Protein AF-A0A6N2EMV8-F1 (afdb_monomer)

Nearest PDB structures (foldseek):
  1nxi-assembly1_A  TM=7.356E-01  e=2.472E-02  Vibrio cholerae
  3gz7-assembly1_B  TM=5.417E-01  e=3.517E-01  Bordetella bronchiseptica
  4dpo-assembly1_B  TM=4.645E-01  e=8.187E-01  Methanosarcina mazei Go1
  6mrj-assembly1_B  TM=3.372E-01  e=6.055E-01  Helicobacter pylori 26695
  6vh5-assembly1_C  TM=2.919E-01  e=1.689E+00  Brucella abortus 2308

Radius of gyration: 23.99 Å; Cα contacts (8 Å, |Δi|>4): 390; chains: 1; bounding box: 58×43×60 Å

Foldseek 3Di:
DEDALVVLVVQQCCCVVPVVDHLQPAWKKKKWKWDDQPDPPLQVVLLVVVCVVCVPPFRKDKDWDFDADPVRDTDIMMIIIGTGRDDSVRSSVVRVVVCVSCVVSVMHGHYMDMDGPDPPVVLQFADALVVVQVVLVVVVVVPQPFFAKKKKKWKKKDQDVVLVVVLVVVCVVVPQPDKDWDWDPPDPVRIIIMIIRIDTGTSHSPCSVVVNVVSCVSCVVSVMGTRHIDIDDPDDPDPDD

Mean predicted aligned error: 9.55 Å

Solvent-accessible surface area (backbone atoms only — not comparable to full-atom values): 13361 Å² total; per-residue (Å²): 133,49,72,52,53,71,51,51,56,55,52,52,51,44,32,44,77,73,64,78,39,51,50,67,81,38,58,20,35,36,36,40,33,31,40,43,98,88,42,64,68,59,47,51,55,48,41,58,49,50,34,66,74,37,60,89,78,46,79,49,48,67,46,84,41,85,42,68,54,100,81,75,51,73,45,66,30,33,38,40,34,35,76,46,56,40,48,73,67,56,51,31,49,48,48,52,52,51,40,52,53,21,56,78,68,74,34,43,54,46,41,70,52,73,40,77,45,83,55,60,71,64,70,63,44,55,26,49,74,69,56,41,44,50,47,38,53,48,44,35,76,74,66,46,54,76,59,37,78,25,28,39,30,41,36,29,41,22,77,42,72,70,53,46,58,52,45,53,55,52,41,44,75,72,68,38,85,44,70,51,74,52,67,54,84,87,39,90,90,70,43,42,34,41,38,35,38,47,38,89,41,47,34,47,66,78,61,50,71,57,52,50,54,52,46,50,50,52,20,63,76,64,76,33,46,64,56,28,35,40,76,46,80,62,61,98,83,60,74,92,125

pLDDT: mean 89.0, std 10.43, range [38.62, 97.31]

Sequence (241 aa):
MGKTPEDIDKSFDHMIDNLDCDPEQTDMLWMFSFRHDEDPEKLEKFGESLVKRFAGEADFQHEMVLAQDDSDAQWTALAITVQTKMSRDQAKRWVRTFSALAEENGVEYEDHSCFEAFDWDEFEKPMNAQDAAWRLRHLTDCGLPAGAPLLWILAFTATDPAVAESFEGVLREAGFDEIERSENEEDAEDREYYIDAVLLRSNTEAGLPEQHAAAEKLASAHGVRFEGFQFADPGPDEPER

Secondary structure (DSSP, 8-state):
-PPPTTHHHHHHHHHHHHH---TTTS-EEEEEEEE-TT-HHHHHHHHHHHHHHHTTT---EEEEEEEE-TT--EEEEEEEEEEE---HHHHHHHHHHHHHHHHHTT-EEEEEEEEE---HHHHTS-B-HHHHHHHHHHHHHTTPPTT-EEEEEEEEEESSHHHHHHHHHHHHHTT--EEEEEE--S-SSS-PEEEEEEEEEESSSTTHHHHHHHHHHHHHHHT-EEEEEEEE---TT----

Structure (mmCIF, N/CA/C/O backbone):
data_AF-A0A6N2EMV8-F1
#
_entry.id   AF-A0A6N2EMV8-F1
#
loop_
_atom_site.group_PDB
_atom_site.id
_atom_site.type_symbol
_atom_site.label_atom_id
_atom_site.label_alt_id
_atom_site.label_comp_id
_atom_site.label_asym_id
_atom_site.label_entity_id
_atom_site.label_seq_id
_atom_site.pdbx_PDB_ins_code
_atom_site.Cartn_x
_atom_site.Cartn_y
_atom_site.Cartn_z
_atom_site.occupancy
_atom_site.B_iso_or_equiv
_atom_site.auth_seq_id
_atom_site.auth_comp_id
_atom_site.auth_asym_id
_atom_site.auth_atom_id
_atom_site.pdbx_PDB_model_num
ATOM 1 N N . MET A 1 1 ? -25.858 -2.645 18.389 1.00 50.62 1 MET A N 1
ATOM 2 C CA . MET A 1 1 ? -25.481 -3.773 19.271 1.00 50.62 1 MET A CA 1
ATOM 3 C C . MET A 1 1 ? -24.118 -4.200 18.773 1.00 50.62 1 MET A C 1
ATOM 5 O O . MET A 1 1 ? -24.062 -4.695 17.655 1.00 50.62 1 MET A O 1
ATOM 9 N N . GLY A 1 2 ? -23.053 -3.848 19.498 1.00 66.00 2 GLY A N 1
ATOM 10 C CA . GLY A 1 2 ? -21.682 -4.020 19.010 1.00 66.00 2 GLY A CA 1
ATOM 11 C C . GLY A 1 2 ? -21.282 -5.486 18.851 1.00 66.00 2 GLY A C 1
ATOM 12 O O . GLY A 1 2 ? -21.902 -6.367 19.460 1.00 66.00 2 GLY A O 1
ATOM 13 N N . LYS A 1 3 ? -20.271 -5.751 18.015 1.00 82.12 3 LYS A N 1
ATOM 14 C CA . LYS A 1 3 ? -19.755 -7.113 17.817 1.00 82.12 3 LYS A CA 1
ATOM 15 C C . LYS A 1 3 ? -19.156 -7.672 19.108 1.00 82.12 3 LYS A C 1
ATOM 17 O O . LYS A 1 3 ? -18.547 -6.967 19.911 1.00 82.12 3 LYS A O 1
ATOM 22 N N . THR A 1 4 ? -19.323 -8.972 19.291 1.00 88.19 4 THR A N 1
ATOM 23 C CA . THR A 1 4 ? -18.905 -9.724 20.478 1.00 88.19 4 THR A CA 1
ATOM 24 C C . THR A 1 4 ? -17.606 -10.491 20.225 1.00 88.19 4 THR A C 1
ATOM 26 O O . THR A 1 4 ? -17.241 -10.717 19.070 1.00 88.19 4 THR A O 1
ATOM 29 N N . PRO A 1 5 ? -16.899 -10.961 21.271 1.00 88.25 5 PRO A N 1
ATOM 30 C CA . PRO A 1 5 ? -15.764 -11.867 21.090 1.00 88.25 5 PRO A CA 1
ATOM 31 C C . PRO A 1 5 ? -16.115 -13.123 20.276 1.00 88.25 5 PRO A C 1
ATOM 33 O O . PRO A 1 5 ? -15.264 -13.677 19.593 1.00 88.25 5 PRO A O 1
ATOM 36 N N . GLU A 1 6 ? -17.356 -13.596 20.334 1.00 89.69 6 GLU A N 1
ATOM 37 C CA . GLU A 1 6 ? -17.826 -14.757 19.577 1.00 89.69 6 GLU A CA 1
ATOM 38 C C . GLU A 1 6 ? -17.948 -14.471 18.070 1.00 89.69 6 GLU A C 1
ATOM 40 O O . GLU A 1 6 ? -17.906 -15.399 17.264 1.00 89.69 6 GLU A O 1
ATOM 45 N N . ASP A 1 7 ? -18.038 -13.204 17.657 1.00 90.75 7 ASP A N 1
ATOM 46 C CA . ASP A 1 7 ? -18.029 -12.843 16.236 1.00 90.75 7 ASP A CA 1
ATOM 47 C C . ASP A 1 7 ? -16.638 -12.997 15.604 1.00 90.75 7 ASP A C 1
ATOM 49 O O . ASP A 1 7 ? -16.550 -13.252 14.404 1.00 90.75 7 ASP A O 1
ATOM 53 N N . ILE A 1 8 ? -15.567 -13.000 16.411 1.00 92.69 8 ILE A N 1
ATOM 54 C CA . ILE A 1 8 ? -14.209 -13.342 15.957 1.00 92.69 8 ILE A CA 1
ATOM 55 C C . ILE A 1 8 ? -14.166 -14.752 15.364 1.00 92.69 8 ILE A C 1
ATOM 57 O O . ILE A 1 8 ? -13.500 -14.959 14.356 1.00 92.69 8 ILE A O 1
ATOM 61 N N . ASP A 1 9 ? -14.893 -15.717 15.941 1.00 93.25 9 ASP A N 1
ATOM 62 C CA . ASP A 1 9 ? -14.906 -17.088 15.415 1.00 93.25 9 ASP A CA 1
ATOM 63 C C . ASP A 1 9 ? -15.396 -17.122 13.971 1.00 93.25 9 ASP A C 1
ATOM 65 O O . ASP A 1 9 ? -14.741 -17.701 13.109 1.00 93.25 9 ASP A O 1
ATOM 69 N N . LYS A 1 10 ? -16.515 -16.439 13.713 1.00 91.25 10 LYS A N 1
ATOM 70 C CA . LYS A 1 10 ? -17.124 -16.369 12.384 1.00 91.25 10 LYS A CA 1
ATOM 71 C C . LYS A 1 10 ? -16.225 -15.633 11.398 1.00 91.25 10 LYS A C 1
ATOM 73 O O . LYS A 1 10 ? -16.152 -16.044 10.247 1.00 91.25 10 LYS A O 1
ATOM 78 N N . SER A 1 11 ? -15.560 -14.562 11.833 1.00 89.50 11 SER A N 1
ATOM 79 C CA . SER A 1 11 ? -14.627 -13.813 10.986 1.00 89.50 11 SER A CA 1
ATOM 80 C C . SER A 1 11 ? -13.422 -14.670 10.594 1.00 89.50 11 SER A C 1
ATOM 82 O O . SER A 1 11 ? -13.079 -14.717 9.418 1.00 89.50 11 SER A O 1
ATOM 84 N N . PHE A 1 12 ? -12.825 -15.401 11.543 1.00 93.50 12 PHE A N 1
ATOM 85 C CA . PHE A 1 12 ? -11.733 -16.339 11.252 1.00 93.50 12 PHE A CA 1
ATOM 86 C C . PHE A 1 12 ? -12.181 -17.469 10.324 1.00 93.50 12 PHE A C 1
ATOM 88 O O . PHE A 1 12 ? -11.505 -17.726 9.334 1.00 93.50 12 PHE A O 1
ATOM 95 N N . ASP A 1 13 ? -13.319 -18.112 10.613 1.00 93.44 13 ASP A N 1
ATOM 96 C CA . ASP A 1 13 ? -13.877 -19.157 9.743 1.00 93.44 13 ASP A CA 1
ATOM 97 C C . ASP A 1 13 ? -14.104 -18.606 8.327 1.00 93.44 13 ASP A C 1
ATOM 99 O O . ASP A 1 13 ? -13.749 -19.240 7.339 1.00 93.44 13 ASP A O 1
ATOM 103 N N . HIS A 1 14 ? -14.645 -17.388 8.207 1.00 90.25 14 HIS A N 1
ATOM 104 C CA . HIS A 1 14 ? -14.892 -16.781 6.906 1.00 90.25 14 HIS A CA 1
ATOM 105 C C . HIS A 1 14 ? -13.601 -16.536 6.117 1.00 90.25 14 HIS A C 1
ATOM 107 O O . HIS A 1 14 ? -13.548 -16.910 4.945 1.00 90.25 14 HIS A O 1
ATOM 113 N N . MET A 1 15 ? -12.585 -15.944 6.752 1.00 90.31 15 MET A N 1
ATOM 114 C CA . MET A 1 15 ? -11.296 -15.652 6.116 1.00 90.31 15 MET A CA 1
ATOM 115 C C . MET A 1 15 ? -10.593 -16.929 5.647 1.00 90.31 15 MET A C 1
ATOM 117 O O . MET A 1 15 ? -10.196 -17.008 4.486 1.00 90.31 15 MET A O 1
ATOM 121 N N . ILE A 1 16 ? -10.540 -17.954 6.499 1.00 91.94 16 ILE A N 1
ATOM 122 C CA . ILE A 1 16 ? -9.874 -19.223 6.182 1.00 91.94 16 ILE A CA 1
ATOM 123 C C . ILE A 1 16 ? -10.642 -19.981 5.094 1.00 91.94 16 ILE A C 1
ATOM 125 O O . ILE A 1 16 ? -10.063 -20.385 4.089 1.00 91.94 16 ILE A O 1
ATOM 129 N N . ASP A 1 17 ? -11.956 -20.154 5.259 1.00 93.62 17 ASP A N 1
ATOM 130 C CA . ASP A 1 17 ? -12.726 -21.058 4.400 1.00 93.62 17 ASP A CA 1
ATOM 131 C C . ASP A 1 17 ? -13.147 -20.426 3.064 1.00 93.62 17 ASP A C 1
ATOM 133 O O . ASP A 1 17 ? -13.479 -21.152 2.123 1.00 93.62 17 ASP A O 1
ATOM 137 N N . ASN A 1 18 ? -13.201 -19.090 2.973 1.00 90.94 18 ASN A N 1
ATOM 138 C CA . ASN A 1 18 ? -13.750 -18.397 1.798 1.00 90.94 18 ASN A CA 1
ATOM 139 C C . ASN A 1 18 ? -12.778 -17.427 1.129 1.00 90.94 18 ASN A C 1
ATOM 141 O O . ASN A 1 18 ? -12.973 -17.138 -0.051 1.00 90.94 18 ASN A O 1
ATOM 145 N N . LEU A 1 19 ? -11.788 -16.906 1.858 1.00 87.38 19 LEU A N 1
ATOM 146 C CA . LEU A 1 19 ? -10.851 -15.903 1.343 1.00 87.38 19 LEU A CA 1
ATOM 147 C C . LEU A 1 19 ? -9.415 -16.432 1.216 1.00 87.38 19 LEU A C 1
ATOM 149 O O . LEU A 1 19 ? -8.563 -15.689 0.750 1.00 87.38 19 LEU A O 1
ATOM 153 N N . ASP A 1 20 ? -9.160 -17.691 1.599 1.00 89.50 20 ASP A N 1
ATOM 154 C CA . ASP A 1 20 ? -7.823 -18.314 1.606 1.00 89.50 20 ASP A CA 1
ATOM 155 C C . ASP A 1 20 ? -6.788 -17.495 2.405 1.00 89.50 20 ASP A C 1
ATOM 157 O O . ASP A 1 20 ? -5.609 -17.429 2.069 1.00 89.50 20 ASP A O 1
ATOM 161 N N . CYS A 1 21 ? -7.248 -16.840 3.476 1.00 90.00 21 CYS A N 1
ATOM 162 C CA . CYS A 1 21 ? -6.442 -15.980 4.335 1.00 90.00 21 CYS A CA 1
ATOM 163 C C . CYS A 1 21 ? -6.451 -16.529 5.768 1.00 90.00 21 CYS A C 1
ATOM 165 O O . CYS A 1 21 ? -7.518 -16.698 6.364 1.00 90.00 21 CYS A O 1
ATOM 167 N N . ASP A 1 22 ? -5.268 -16.797 6.331 1.00 92.50 22 ASP A N 1
ATOM 168 C CA . ASP A 1 22 ? -5.099 -17.244 7.718 1.00 92.50 22 ASP A CA 1
ATOM 169 C C . ASP A 1 22 ? -4.547 -16.095 8.589 1.00 92.50 22 ASP A C 1
ATOM 171 O O . ASP A 1 22 ? -3.348 -15.803 8.527 1.00 92.50 22 ASP A O 1
ATOM 175 N N . PRO A 1 23 ? -5.371 -15.463 9.450 1.00 91.12 23 PRO A N 1
ATOM 176 C CA . PRO A 1 23 ? -4.942 -14.358 10.317 1.00 91.12 23 PRO A CA 1
ATOM 177 C C . PRO A 1 23 ? -3.852 -14.728 11.333 1.00 91.12 23 PRO A C 1
ATOM 179 O O . PRO A 1 23 ? -3.259 -13.842 11.956 1.00 91.12 23 PRO A O 1
ATOM 182 N N . GLU A 1 24 ? -3.600 -16.024 11.547 1.00 93.75 24 GLU A N 1
ATOM 183 C CA . GLU A 1 24 ? -2.513 -16.493 12.407 1.00 93.75 24 GLU A CA 1
ATOM 184 C C . GLU A 1 24 ? -1.165 -16.522 11.670 1.00 93.75 24 GLU A C 1
ATOM 186 O O . GLU A 1 24 ? -0.112 -16.545 12.312 1.00 93.75 24 GLU A O 1
ATOM 191 N N . GLN A 1 25 ? -1.183 -16.516 10.333 1.00 91.62 25 GLN A N 1
ATOM 192 C CA . GLN A 1 25 ? 0.004 -16.604 9.477 1.00 91.62 25 GLN A CA 1
ATOM 193 C C . GLN A 1 25 ? 0.248 -15.339 8.645 1.00 91.62 25 GLN A C 1
ATOM 195 O O . GLN A 1 25 ? 1.399 -15.086 8.275 1.00 91.62 25 GLN A O 1
ATOM 200 N N . THR A 1 26 ? -0.782 -14.527 8.415 1.00 89.38 26 THR A N 1
ATOM 201 C CA . THR A 1 26 ? -0.741 -13.295 7.617 1.00 89.38 26 THR A CA 1
ATOM 202 C C . THR A 1 26 ? -0.823 -12.062 8.511 1.00 89.38 26 THR A C 1
ATOM 204 O O . THR A 1 26 ? -1.582 -12.039 9.480 1.00 89.38 26 THR A O 1
ATOM 207 N N . ASP A 1 27 ? -0.023 -11.033 8.222 1.00 90.25 27 ASP A N 1
ATOM 208 C CA . ASP A 1 27 ? -0.131 -9.764 8.940 1.00 90.25 27 ASP A CA 1
ATOM 209 C C . ASP A 1 27 ? -1.420 -9.047 8.538 1.00 90.25 27 ASP A C 1
ATOM 211 O O . ASP A 1 27 ? -1.626 -8.665 7.389 1.00 90.25 27 ASP A O 1
ATOM 215 N N . MET A 1 28 ? -2.303 -8.878 9.518 1.00 92.81 28 MET A N 1
ATOM 216 C CA . MET A 1 28 ? -3.607 -8.258 9.328 1.00 92.81 28 MET A CA 1
ATOM 217 C C . MET A 1 28 ? -3.616 -6.876 9.967 1.00 92.81 28 MET A C 1
ATOM 219 O O . MET A 1 28 ? -3.089 -6.695 11.068 1.00 92.81 28 MET A O 1
ATOM 223 N N . LEU A 1 29 ? -4.283 -5.921 9.326 1.00 93.50 29 LEU A N 1
ATOM 224 C CA . LEU A 1 29 ? -4.687 -4.672 9.952 1.00 93.50 29 LEU A CA 1
ATOM 225 C C . LEU A 1 29 ? -5.960 -4.919 10.766 1.00 93.50 29 LEU A C 1
ATOM 227 O O . LEU A 1 29 ? -7.056 -5.045 10.217 1.00 93.50 29 LEU A O 1
ATOM 231 N N . TRP A 1 30 ? -5.817 -4.984 12.086 1.00 94.31 30 TRP A N 1
ATOM 232 C CA . TRP A 1 30 ? -6.934 -5.045 13.024 1.00 94.31 30 TRP A CA 1
ATOM 233 C C . TRP A 1 30 ? -7.383 -3.638 13.377 1.00 94.31 30 TRP A C 1
ATOM 235 O O . TRP A 1 30 ? -6.557 -2.809 13.748 1.00 94.31 30 TRP A O 1
ATOM 245 N N . MET A 1 31 ? -8.687 -3.392 13.330 1.00 94.94 31 MET A N 1
ATOM 246 C CA . MET A 1 31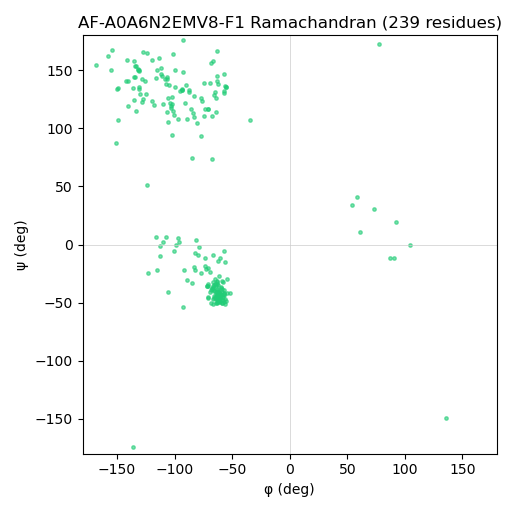 ? -9.301 -2.131 13.724 1.00 94.94 31 MET A CA 1
ATOM 247 C C . MET A 1 31 ? -10.377 -2.380 14.780 1.00 94.94 31 MET A C 1
ATOM 249 O O . MET A 1 31 ? -11.259 -3.219 14.599 1.00 94.94 31 MET A O 1
ATOM 253 N N . PHE A 1 32 ? -10.313 -1.627 15.874 1.00 94.81 32 PHE A N 1
ATOM 254 C CA . PHE A 1 32 ? -11.272 -1.631 16.974 1.00 94.81 32 PHE A CA 1
ATOM 255 C C . PHE A 1 32 ? -11.910 -0.246 17.072 1.00 94.81 32 PHE A C 1
ATOM 257 O O . PHE A 1 32 ? -11.208 0.745 17.268 1.00 94.81 32 PHE A O 1
ATOM 264 N N . SER A 1 33 ? -13.228 -0.175 16.924 1.00 94.25 33 SER A N 1
ATOM 265 C CA . SER A 1 33 ? -13.965 1.080 16.792 1.00 94.25 33 SER A CA 1
ATOM 266 C C . SER A 1 33 ? -14.706 1.427 18.076 1.00 94.25 33 SER A C 1
ATOM 268 O O . SER A 1 33 ? -15.337 0.572 18.704 1.00 94.25 33 SER A O 1
ATOM 270 N N . PHE A 1 34 ? -14.645 2.701 18.450 1.00 94.19 34 PHE A N 1
ATOM 271 C CA . PHE A 1 34 ? -15.256 3.238 19.654 1.00 94.19 34 PHE A CA 1
ATOM 272 C C . PHE A 1 34 ? -16.040 4.506 19.353 1.00 94.19 34 PHE A C 1
ATOM 274 O O . PHE A 1 34 ? -15.677 5.295 18.479 1.00 94.19 34 PHE A O 1
ATOM 281 N N . ARG A 1 35 ? -17.086 4.732 20.140 1.00 91.75 35 ARG A N 1
ATOM 282 C CA . ARG A 1 35 ? -18.034 5.820 19.938 1.00 91.75 35 ARG A CA 1
ATOM 283 C C . ARG A 1 35 ? -18.351 6.534 21.247 1.00 91.75 35 ARG A C 1
ATOM 285 O O . ARG A 1 35 ? -18.431 5.931 22.316 1.00 91.75 35 ARG A O 1
ATOM 292 N N . HIS A 1 36 ? -18.529 7.847 21.154 1.00 90.31 36 HIS A N 1
ATOM 293 C CA . HIS A 1 36 ? -19.051 8.680 22.229 1.00 90.31 36 HIS A CA 1
ATOM 294 C C . HIS A 1 36 ? -19.811 9.854 21.612 1.00 90.31 36 HIS A C 1
ATOM 296 O O . HIS A 1 36 ? -19.206 10.780 21.078 1.00 90.31 36 HIS A O 1
ATOM 302 N N . ASP A 1 37 ? -21.139 9.821 21.704 1.00 82.69 37 ASP A N 1
ATOM 303 C CA . ASP A 1 37 ? -22.023 10.734 20.964 1.00 82.69 37 ASP A CA 1
ATOM 304 C C . ASP A 1 37 ? -21.836 12.217 21.303 1.00 82.69 37 ASP A C 1
ATOM 306 O O . ASP A 1 37 ? -22.116 13.087 20.482 1.00 82.69 37 ASP A O 1
ATOM 310 N N . GLU A 1 38 ? -21.383 12.515 22.520 1.00 84.50 38 GLU A N 1
ATOM 311 C CA . GLU A 1 38 ? -21.423 13.876 23.063 1.00 84.50 38 GLU A CA 1
ATOM 312 C C . GLU A 1 38 ? -20.041 14.516 23.265 1.00 84.50 38 GLU A C 1
ATOM 314 O O . GLU A 1 38 ? -19.969 15.706 23.563 1.00 84.50 38 GLU A O 1
ATOM 319 N N . ASP A 1 39 ? -18.944 13.757 23.145 1.00 88.44 39 ASP A N 1
ATOM 320 C CA . ASP A 1 39 ? -17.616 14.232 23.575 1.00 88.44 39 ASP A CA 1
ATOM 321 C C . ASP A 1 39 ? -16.466 13.600 22.763 1.00 88.44 39 ASP A C 1
ATOM 323 O O . ASP A 1 39 ? -15.894 12.580 23.163 1.00 88.44 39 ASP A O 1
ATOM 327 N N . PRO A 1 40 ? -16.107 14.205 21.616 1.00 87.38 40 PRO A N 1
ATOM 328 C CA . PRO A 1 40 ? -14.968 13.771 20.811 1.00 87.38 40 PRO A CA 1
ATOM 329 C C . PRO A 1 40 ? -13.616 13.901 21.528 1.00 87.38 40 PRO A C 1
ATOM 331 O O . PRO A 1 40 ? -12.741 13.064 21.327 1.00 87.38 40 PRO A O 1
ATOM 334 N N . GLU A 1 41 ? -13.432 14.895 22.407 1.00 90.62 41 GLU A N 1
ATOM 335 C CA . GLU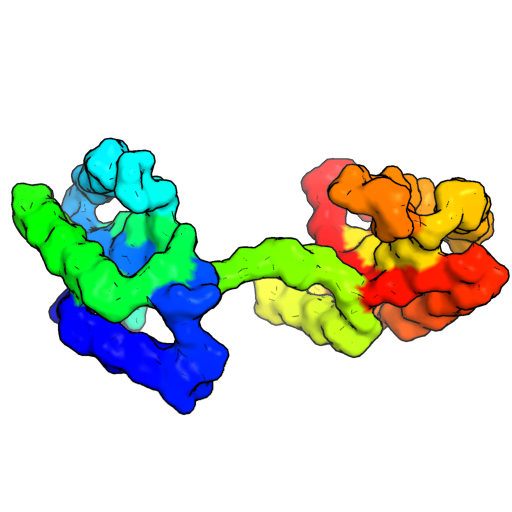 A 1 41 ? -12.168 15.042 23.150 1.00 90.62 41 GLU A CA 1
ATOM 336 C C . GLU A 1 41 ?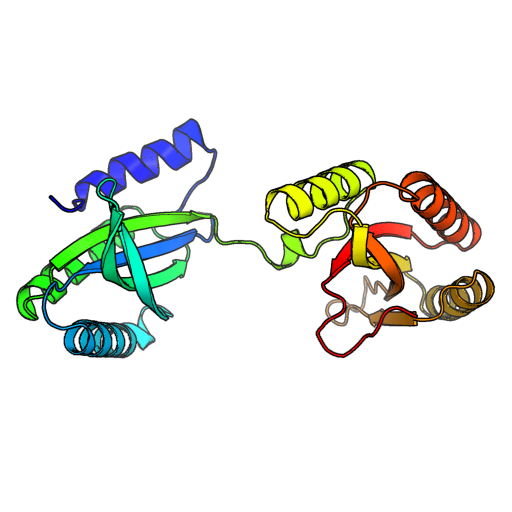 -11.952 13.880 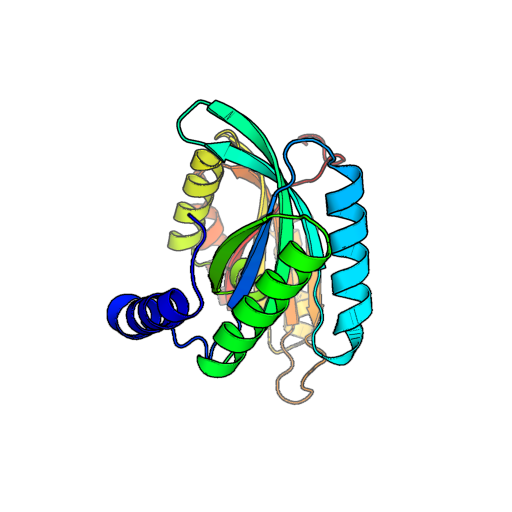24.123 1.00 90.62 41 GLU A C 1
ATOM 338 O O . GLU A 1 41 ? -10.820 13.488 24.419 1.00 90.62 41 GLU A O 1
ATOM 343 N N . LYS A 1 42 ? -13.040 13.337 24.673 1.00 92.25 42 LYS A N 1
ATOM 344 C CA . LYS A 1 42 ? -12.983 12.151 25.523 1.00 92.25 42 LYS A CA 1
ATOM 345 C C . LYS A 1 42 ? -12.581 10.906 24.737 1.00 92.25 42 LYS A C 1
ATOM 347 O O . LYS A 1 42 ? -11.819 10.104 25.274 1.00 92.25 42 LYS A O 1
ATOM 352 N N . LEU A 1 43 ? -13.044 10.757 23.493 1.00 92.62 43 LEU A N 1
ATOM 353 C CA . LEU A 1 43 ? -12.600 9.681 22.600 1.00 92.62 43 LEU A CA 1
ATOM 354 C C . LEU A 1 43 ? -11.105 9.776 22.309 1.00 92.62 43 LEU A C 1
ATOM 356 O O . LEU A 1 43 ? -10.391 8.793 22.478 1.00 92.62 43 LEU A O 1
ATOM 360 N N . GLU A 1 44 ? -10.625 10.963 21.953 1.00 92.81 44 GLU A N 1
ATOM 361 C CA . GLU A 1 44 ? -9.208 11.192 21.664 1.00 92.81 44 GLU A CA 1
ATOM 362 C C . GLU A 1 44 ? -8.328 10.847 22.879 1.00 92.81 44 GLU A C 1
ATOM 364 O O . GLU A 1 44 ? -7.435 10.004 22.791 1.00 92.81 44 GLU A O 1
ATOM 369 N N . LYS A 1 45 ? -8.662 11.373 24.069 1.00 93.75 45 LYS A N 1
ATOM 370 C CA . LYS A 1 45 ? -7.953 11.054 25.327 1.00 93.75 45 LYS A CA 1
ATOM 371 C C . LYS A 1 45 ? -8.009 9.566 25.671 1.00 93.75 45 LYS A C 1
ATOM 373 O O . LYS A 1 45 ? -7.048 9.016 26.215 1.00 93.75 45 LYS A O 1
ATOM 378 N N . PHE A 1 46 ? -9.136 8.909 25.396 1.00 95.12 46 PHE A N 1
ATOM 379 C CA . PHE A 1 46 ? -9.272 7.469 25.583 1.00 95.12 46 PHE A CA 1
ATOM 380 C C . PHE A 1 46 ? -8.314 6.713 24.652 1.00 95.12 46 PHE A C 1
ATOM 382 O O . PHE A 1 46 ? -7.565 5.863 25.139 1.00 95.12 46 PHE A O 1
ATOM 389 N N . GLY A 1 47 ? -8.239 7.082 23.372 1.00 93.06 47 GLY A N 1
ATOM 390 C CA . GLY A 1 47 ? -7.310 6.498 22.401 1.00 93.06 47 GLY A CA 1
ATOM 391 C C . GLY A 1 47 ? -5.841 6.679 22.771 1.00 93.06 47 GLY A C 1
ATOM 392 O O . GLY A 1 47 ? -5.098 5.696 22.835 1.00 93.06 47 GLY A O 1
ATOM 393 N N . GLU A 1 48 ? -5.433 7.898 23.133 1.00 93.56 48 GLU A N 1
ATOM 394 C CA . GLU A 1 48 ? -4.087 8.179 23.653 1.00 93.56 48 GLU A CA 1
ATOM 395 C C . GLU A 1 48 ? -3.752 7.299 24.866 1.00 93.56 48 GLU A C 1
ATOM 397 O O . GLU A 1 48 ? -2.641 6.769 24.990 1.00 93.56 48 GLU A O 1
ATOM 402 N N . SER A 1 49 ? -4.723 7.111 25.768 1.00 93.69 49 SER A N 1
ATOM 403 C CA . SER A 1 49 ? -4.539 6.293 26.965 1.00 93.69 49 SER A CA 1
ATOM 404 C C . SER A 1 49 ? -4.357 4.809 26.643 1.00 93.69 49 SER A C 1
ATOM 406 O O . SER A 1 49 ? -3.526 4.158 27.280 1.00 93.69 49 SER A O 1
ATOM 408 N N . LEU A 1 50 ? -5.083 4.282 25.649 1.00 93.12 50 LEU A N 1
ATOM 409 C CA . LEU A 1 50 ? -4.967 2.895 25.203 1.00 93.12 50 LEU A CA 1
ATOM 410 C C . LEU A 1 50 ? -3.604 2.642 24.560 1.00 93.12 50 LEU A C 1
ATOM 412 O O . LEU A 1 50 ? -2.898 1.734 24.999 1.00 93.12 50 LEU A O 1
ATOM 416 N N . VAL A 1 51 ? -3.197 3.483 23.604 1.00 91.56 51 VAL A N 1
ATOM 417 C CA . VAL A 1 51 ? -1.886 3.377 22.942 1.00 91.56 51 VAL A CA 1
ATOM 418 C C . VAL A 1 51 ? -0.765 3.399 23.981 1.00 91.56 51 VAL A C 1
ATOM 420 O O . VAL A 1 51 ? 0.073 2.502 24.028 1.00 91.56 51 VAL A O 1
ATOM 423 N N . LYS A 1 52 ? -0.798 4.358 24.914 1.00 92.06 52 LYS A N 1
ATOM 424 C CA . LYS A 1 52 ? 0.205 4.443 25.983 1.00 92.06 52 LYS A CA 1
ATOM 425 C C . LYS A 1 52 ? 0.193 3.231 26.917 1.00 92.06 52 LYS A C 1
ATOM 427 O O . LYS A 1 52 ? 1.252 2.811 27.382 1.00 92.06 52 LYS A O 1
ATOM 432 N N . ARG A 1 53 ? -0.988 2.699 27.244 1.00 92.94 53 ARG A N 1
ATOM 433 C CA . ARG A 1 53 ? -1.139 1.5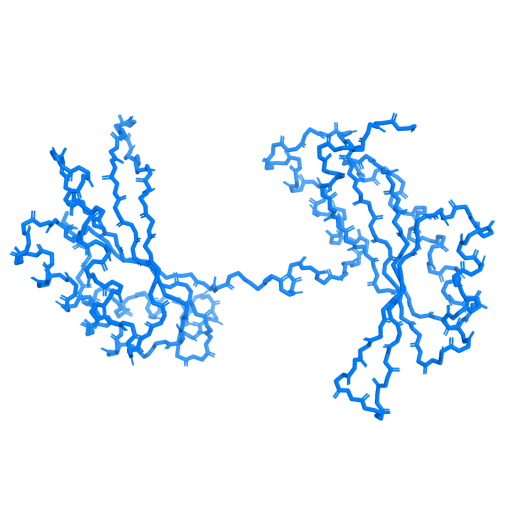39 28.135 1.00 92.94 53 ARG A CA 1
ATOM 434 C C . ARG A 1 53 ? -0.557 0.271 27.517 1.00 92.94 53 ARG A C 1
ATOM 436 O O . ARG A 1 53 ? 0.010 -0.528 28.257 1.00 92.94 53 ARG A O 1
ATOM 443 N N . PHE A 1 54 ? -0.687 0.110 26.202 1.00 91.88 54 PHE A N 1
ATOM 444 C CA . PHE A 1 54 ? -0.317 -1.110 25.483 1.00 91.88 54 PHE A CA 1
ATOM 445 C C . PHE A 1 54 ? 0.953 -0.994 24.628 1.00 91.88 54 PHE A C 1
ATOM 447 O O . PHE A 1 54 ? 1.316 -1.970 23.981 1.00 91.88 54 PHE A O 1
ATOM 454 N N . ALA A 1 55 ? 1.691 0.120 24.703 1.00 87.56 55 ALA A N 1
ATOM 455 C CA . ALA A 1 55 ? 2.931 0.363 23.949 1.00 87.56 55 ALA A CA 1
ATOM 456 C C . ALA A 1 55 ? 4.046 -0.697 24.131 1.00 87.56 55 ALA A C 1
ATOM 458 O O . ALA A 1 55 ? 5.015 -0.708 23.381 1.00 87.56 55 ALA A O 1
ATOM 459 N N . GLY A 1 56 ? 3.956 -1.566 25.147 1.00 85.69 56 GLY A N 1
ATOM 460 C CA . GLY A 1 56 ? 4.877 -2.695 25.350 1.00 85.69 56 GLY A CA 1
ATOM 461 C C . GLY A 1 56 ? 4.342 -4.056 24.887 1.00 85.69 56 GLY A C 1
ATOM 462 O O . GLY A 1 56 ? 5.068 -5.042 24.973 1.00 85.69 56 GLY A O 1
ATOM 463 N N . GLU A 1 57 ? 3.082 -4.126 24.456 1.00 87.56 57 GLU A N 1
ATOM 464 C CA . GLU A 1 57 ? 2.414 -5.355 24.011 1.00 87.56 57 GLU A CA 1
ATOM 465 C C . GLU A 1 57 ? 2.254 -5.399 22.491 1.00 87.56 57 GLU A C 1
ATOM 467 O O . GLU A 1 57 ? 2.460 -6.455 21.896 1.00 87.56 57 GLU A O 1
ATOM 472 N N . ALA A 1 58 ? 1.899 -4.270 21.872 1.00 87.31 58 ALA A N 1
ATOM 473 C CA . ALA A 1 58 ? 1.840 -4.110 20.424 1.00 87.31 58 ALA A CA 1
ATOM 474 C C . ALA A 1 58 ? 1.945 -2.627 20.039 1.00 87.31 58 ALA A C 1
ATOM 476 O O . ALA A 1 58 ? 1.716 -1.744 20.871 1.00 87.31 58 ALA A O 1
ATOM 477 N N . ASP A 1 59 ? 2.261 -2.364 18.773 1.00 90.00 59 ASP A N 1
ATOM 478 C CA . ASP A 1 59 ? 2.339 -1.009 18.227 1.00 90.00 59 ASP A CA 1
ATOM 479 C C . ASP A 1 59 ? 0.952 -0.529 17.781 1.00 90.00 59 ASP A C 1
ATOM 481 O O . ASP A 1 59 ? 0.592 -0.557 16.606 1.00 90.00 59 ASP A O 1
ATOM 485 N N . PHE A 1 60 ? 0.116 -0.192 18.763 1.00 91.62 60 PHE A N 1
ATOM 486 C CA . PHE A 1 60 ? -1.215 0.343 18.499 1.00 91.62 60 PHE A CA 1
ATOM 487 C C . PHE A 1 60 ? -1.141 1.796 18.033 1.00 91.62 60 PHE A C 1
ATOM 489 O O . PHE A 1 60 ? -0.456 2.620 18.638 1.00 91.62 60 PHE A O 1
ATOM 496 N N . GLN A 1 61 ? -1.954 2.131 17.040 1.00 91.56 61 GLN A N 1
ATOM 497 C CA . GLN A 1 61 ? -2.202 3.499 16.601 1.00 91.56 61 GLN A CA 1
ATOM 498 C C . GLN A 1 61 ? -3.653 3.883 16.896 1.00 91.56 61 GLN A C 1
ATOM 500 O O . GLN A 1 61 ? -4.505 3.020 17.124 1.00 91.56 61 GLN A O 1
ATOM 505 N N . HIS A 1 62 ? -3.936 5.184 16.939 1.00 90.06 62 HIS A N 1
ATOM 506 C CA . HIS A 1 62 ? -5.301 5.677 17.052 1.00 90.06 62 HIS A CA 1
ATOM 507 C C . HIS A 1 62 ? -5.563 6.810 16.070 1.00 90.06 62 HIS A C 1
ATOM 509 O O . HIS A 1 62 ? -4.697 7.651 15.843 1.00 90.06 62 HIS A O 1
ATOM 515 N N . GLU A 1 63 ? -6.777 6.850 15.537 1.00 91.69 63 GLU A N 1
ATOM 516 C CA . GLU A 1 63 ? -7.232 7.894 14.630 1.00 91.69 63 GLU A CA 1
ATOM 517 C C . GLU A 1 63 ? -8.694 8.238 14.917 1.00 91.69 63 GLU A C 1
ATOM 519 O O . GLU A 1 63 ? -9.520 7.367 15.205 1.00 91.69 63 GLU A O 1
ATOM 524 N N . MET A 1 64 ? -9.015 9.528 14.836 1.00 89.31 64 MET A N 1
ATOM 525 C CA . MET A 1 64 ? -10.393 10.003 14.863 1.00 89.31 64 MET A CA 1
ATOM 526 C C . MET A 1 64 ? -10.950 9.960 13.443 1.00 89.31 64 MET A C 1
ATOM 528 O O . MET A 1 64 ? -10.476 10.678 12.566 1.00 89.31 64 MET A O 1
ATOM 532 N N . VAL A 1 65 ? -11.975 9.145 13.224 1.00 84.44 65 VAL A N 1
ATOM 533 C CA . VAL A 1 65 ? -12.600 8.944 11.916 1.00 84.44 65 VAL A CA 1
ATOM 534 C C . VAL A 1 65 ? -14.002 9.544 11.893 1.00 84.44 65 VAL A C 1
ATOM 536 O O . VAL A 1 65 ? -14.732 9.531 12.888 1.00 84.44 65 VAL A O 1
ATOM 539 N N . LEU A 1 66 ? -14.396 10.086 10.742 1.00 78.62 66 LEU A N 1
ATOM 540 C CA . LEU A 1 66 ? -15.788 10.443 10.489 1.00 78.62 66 LEU A CA 1
ATOM 541 C C . LEU A 1 66 ? -16.518 9.183 10.029 1.00 78.62 66 LEU A C 1
ATOM 543 O O . LEU A 1 66 ? -16.278 8.685 8.932 1.00 78.62 66 LEU A O 1
ATOM 547 N N . ALA A 1 67 ? -17.388 8.668 10.887 1.00 74.56 67 ALA A N 1
ATOM 548 C CA . ALA A 1 67 ? -18.270 7.562 10.571 1.00 74.56 67 ALA A CA 1
ATOM 549 C C . ALA A 1 67 ? -19.610 8.096 10.054 1.00 74.56 67 ALA A C 1
ATOM 551 O O . ALA A 1 67 ? -20.066 9.171 10.452 1.00 74.56 67 ALA A O 1
ATOM 552 N N . GLN A 1 68 ? -20.233 7.338 9.158 1.00 72.62 68 GLN A N 1
ATOM 553 C CA . GLN A 1 68 ? -21.546 7.629 8.596 1.00 72.62 68 GLN A CA 1
ATOM 554 C C . GLN A 1 68 ? -22.360 6.333 8.582 1.00 72.62 68 GLN A C 1
ATOM 556 O O . GLN A 1 68 ? -21.835 5.285 8.206 1.00 72.62 68 GLN A O 1
ATOM 561 N N . ASP A 1 69 ? -23.623 6.392 9.006 1.00 69.38 69 ASP A N 1
ATOM 562 C CA . ASP A 1 69 ? -24.569 5.281 8.852 1.00 69.38 69 ASP A CA 1
ATOM 563 C C . ASP A 1 69 ? -25.367 5.428 7.555 1.00 69.38 69 ASP A C 1
ATOM 565 O O . ASP A 1 69 ? -25.330 6.445 6.860 1.00 69.38 69 ASP A O 1
ATOM 569 N N . ASP A 1 70 ? -26.188 4.415 7.285 1.00 67.75 70 ASP A N 1
ATOM 570 C CA . ASP A 1 70 ? -27.192 4.404 6.220 1.00 67.75 70 ASP A CA 1
ATOM 571 C C . ASP A 1 70 ? -28.224 5.553 6.316 1.00 67.75 70 ASP A C 1
ATOM 573 O O . ASP A 1 70 ? -29.079 5.677 5.437 1.00 67.75 70 ASP A O 1
ATOM 577 N N . SER A 1 71 ? -28.205 6.373 7.378 1.00 66.62 71 SER A N 1
ATOM 578 C CA . SER A 1 71 ? -29.097 7.526 7.556 1.00 66.62 71 SER A CA 1
ATOM 579 C C . SER A 1 71 ? -28.475 8.866 7.142 1.00 66.62 71 SER A C 1
ATOM 581 O O . SER A 1 71 ? -29.108 9.907 7.328 1.00 66.62 71 SER A O 1
ATOM 583 N N . ASP A 1 72 ? -27.266 8.848 6.567 1.00 63.66 72 ASP A N 1
ATOM 584 C CA . ASP A 1 72 ? -26.441 10.025 6.254 1.00 63.66 72 ASP A CA 1
ATOM 585 C C . ASP A 1 72 ? -26.049 10.866 7.483 1.00 63.66 72 ASP A C 1
ATOM 587 O O . ASP A 1 72 ? -25.510 11.971 7.355 1.00 63.66 72 ASP A O 1
ATOM 591 N N . ALA A 1 73 ? -26.287 10.355 8.693 1.00 71.44 73 ALA A N 1
ATOM 592 C CA . ALA A 1 73 ? -25.830 10.997 9.909 1.00 71.44 73 ALA A CA 1
ATOM 593 C C . ALA A 1 73 ? -24.329 10.749 10.060 1.00 71.44 73 ALA A C 1
ATOM 595 O O . ALA A 1 73 ? -23.880 9.606 10.087 1.00 71.44 73 ALA A O 1
ATOM 596 N N . GLN A 1 74 ? -23.556 11.828 10.168 1.00 76.62 74 GLN A N 1
ATOM 597 C CA . GLN A 1 74 ? -22.127 11.752 10.452 1.00 76.62 74 GLN A CA 1
ATOM 598 C C . GLN A 1 74 ? -21.890 11.874 11.954 1.00 76.62 74 GLN A C 1
ATOM 600 O O . GLN A 1 74 ? -22.430 12.774 12.603 1.00 76.62 74 GLN A O 1
ATOM 605 N N . TRP A 1 75 ? -21.051 11.003 12.500 1.00 77.00 75 TRP A N 1
ATOM 606 C CA . TRP A 1 75 ? -20.537 11.132 13.858 1.00 77.00 75 TRP A CA 1
ATOM 607 C C . TRP A 1 75 ? -19.042 10.857 13.888 1.00 77.00 75 TRP A C 1
ATOM 609 O O . TRP A 1 75 ? -18.468 10.226 13.002 1.00 77.00 75 TRP A O 1
ATOM 619 N N . THR A 1 76 ? -18.391 11.364 14.924 1.00 85.50 76 THR A N 1
ATOM 620 C CA . THR A 1 76 ? -16.983 11.082 15.162 1.00 85.50 76 THR A CA 1
ATOM 621 C C . THR A 1 76 ? -16.855 9.754 15.895 1.00 85.50 76 THR A C 1
ATOM 623 O O . THR A 1 76 ? -17.476 9.552 16.941 1.00 85.50 76 THR A O 1
ATOM 626 N N . ALA A 1 77 ? -16.032 8.864 15.358 1.00 89.69 77 ALA A N 1
ATOM 627 C CA . ALA A 1 77 ? -15.632 7.624 15.998 1.00 89.69 77 ALA A CA 1
ATOM 628 C C . ALA A 1 77 ? -14.112 7.610 16.186 1.00 89.69 77 ALA A C 1
ATOM 630 O O . ALA A 1 77 ? -13.372 8.339 15.529 1.00 89.69 77 ALA A O 1
ATOM 631 N N . LEU A 1 78 ? -13.651 6.780 17.109 1.00 93.19 78 LEU A N 1
ATOM 632 C CA . LEU A 1 78 ? -12.240 6.496 17.323 1.00 93.19 78 LEU A CA 1
ATOM 633 C C . LEU A 1 78 ? -11.946 5.107 16.772 1.00 93.19 78 LEU A C 1
ATOM 635 O O . LEU A 1 78 ? -12.587 4.140 17.183 1.00 93.19 78 LEU A O 1
ATOM 639 N N . ALA A 1 79 ? -10.958 4.999 15.897 1.00 94.62 79 ALA A N 1
ATOM 640 C CA . ALA A 1 79 ? -10.394 3.729 15.475 1.00 94.62 79 ALA A CA 1
ATOM 641 C C . ALA A 1 79 ? -9.063 3.503 16.201 1.00 94.62 79 ALA A C 1
ATOM 643 O O . ALA A 1 79 ? -8.178 4.354 16.162 1.00 94.62 79 ALA A O 1
ATOM 644 N N . ILE A 1 80 ? -8.920 2.355 16.862 1.00 95.56 80 ILE A N 1
ATOM 645 C CA . ILE A 1 80 ? -7.639 1.846 17.356 1.00 95.56 80 ILE A CA 1
ATOM 646 C C . ILE A 1 80 ? -7.184 0.754 16.407 1.00 95.56 80 ILE A C 1
ATOM 648 O O . ILE A 1 80 ? -7.897 -0.237 16.233 1.00 95.56 80 ILE A O 1
ATOM 652 N N . THR A 1 81 ? -6.011 0.919 15.811 1.00 94.81 81 THR A N 1
ATOM 653 C CA . THR A 1 81 ? -5.479 -0.015 14.822 1.00 94.81 81 THR A CA 1
ATOM 654 C C . THR A 1 81 ? -4.208 -0.692 15.311 1.00 94.81 81 THR A C 1
ATOM 656 O O . THR A 1 81 ? -3.457 -0.144 16.115 1.00 94.81 81 THR A O 1
ATOM 659 N N . VAL A 1 82 ? -3.978 -1.919 14.851 1.00 94.56 82 VAL A N 1
ATOM 660 C CA . VAL A 1 82 ? -2.709 -2.634 15.021 1.00 94.56 82 VAL A CA 1
ATOM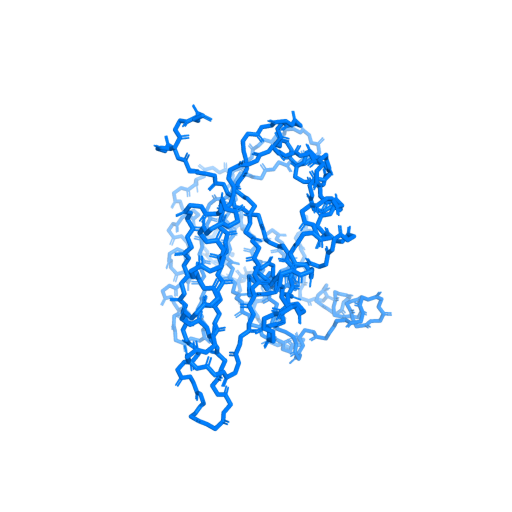 661 C C . VAL A 1 82 ? -2.501 -3.573 13.845 1.00 94.56 82 VAL A C 1
ATOM 663 O O . VAL A 1 82 ? -3.412 -4.310 13.468 1.00 94.56 82 VAL A O 1
ATOM 666 N N . GLN A 1 83 ? -1.300 -3.561 13.277 1.00 93.69 83 GLN A N 1
ATOM 667 C CA . GLN A 1 83 ? -0.911 -4.492 12.226 1.00 93.69 83 GLN A CA 1
ATOM 668 C C . GLN A 1 83 ? -0.136 -5.653 12.839 1.00 93.69 83 GLN A C 1
ATOM 670 O O . GLN A 1 83 ? 0.983 -5.471 13.316 1.00 93.69 83 GLN A O 1
ATOM 675 N N . THR A 1 84 ? -0.750 -6.833 12.897 1.00 93.50 84 THR A N 1
ATOM 676 C CA . THR A 1 84 ? -0.095 -8.029 13.437 1.00 93.50 84 THR A CA 1
ATOM 677 C C . THR A 1 84 ? -0.883 -9.304 13.137 1.00 93.50 84 THR A C 1
ATOM 679 O O . THR A 1 84 ? -2.112 -9.292 13.016 1.00 93.50 84 THR A O 1
ATOM 682 N N . LYS A 1 85 ? -0.176 -10.432 13.100 1.00 94.69 85 LYS A N 1
ATOM 683 C CA . LYS A 1 85 ? -0.760 -11.777 13.193 1.00 94.69 85 LYS A CA 1
ATOM 684 C C . LYS A 1 85 ? -1.398 -11.973 14.561 1.00 94.69 85 LYS A C 1
ATOM 686 O O . LYS A 1 85 ? -0.767 -11.737 15.594 1.00 94.69 85 LYS A O 1
ATOM 691 N N . MET A 1 86 ? -2.635 -12.453 14.591 1.00 94.06 86 MET A N 1
ATOM 692 C CA . MET A 1 86 ? -3.311 -12.776 15.846 1.00 94.06 86 MET A CA 1
ATOM 693 C C . MET A 1 86 ? -3.930 -14.154 15.778 1.00 94.06 86 MET A C 1
ATOM 695 O O . MET A 1 86 ? -4.670 -14.467 14.852 1.00 94.06 86 MET A O 1
ATOM 699 N N . SER A 1 87 ? -3.720 -14.937 16.834 1.00 95.44 87 SER A N 1
ATOM 700 C CA . SER A 1 87 ? -4.560 -16.102 17.053 1.00 95.44 87 SER A CA 1
ATOM 701 C C . SER A 1 87 ? -5.982 -15.693 17.407 1.00 95.44 87 SER A C 1
ATOM 703 O O . SER A 1 87 ? -6.238 -14.621 17.975 1.00 95.44 87 SER A O 1
ATOM 705 N N . ARG A 1 88 ? -6.920 -16.600 17.151 1.00 95.12 88 ARG A N 1
ATOM 706 C CA . ARG A 1 88 ? -8.335 -16.423 17.503 1.00 95.12 88 ARG A CA 1
ATOM 707 C C . ARG A 1 88 ? -8.533 -16.033 18.976 1.00 95.12 88 ARG A C 1
ATOM 709 O O . ARG A 1 88 ? -9.315 -15.137 19.294 1.00 95.12 88 ARG A O 1
ATOM 716 N N . ASP A 1 89 ? -7.784 -16.657 19.883 1.00 96.06 89 ASP A N 1
ATOM 717 C CA . ASP A 1 89 ? -7.846 -16.364 21.321 1.00 96.06 89 ASP A CA 1
ATOM 718 C C . ASP A 1 89 ? -7.244 -14.997 21.676 1.00 96.06 89 ASP A C 1
ATOM 720 O O . ASP A 1 89 ? -7.754 -14.307 22.565 1.00 96.06 89 ASP A O 1
ATOM 724 N N . GLN A 1 90 ? -6.180 -14.579 20.985 1.00 95.06 90 GLN A N 1
ATOM 725 C CA . GLN A 1 90 ? -5.589 -13.253 21.172 1.00 95.06 90 GLN A CA 1
ATOM 726 C C . GLN A 1 90 ? -6.556 -12.153 20.724 1.00 95.06 90 GLN A C 1
ATOM 728 O O . GLN A 1 90 ? -6.787 -11.214 21.487 1.00 95.06 90 GLN A O 1
ATOM 733 N N . ALA A 1 91 ? -7.176 -12.299 19.551 1.00 94.56 91 ALA A N 1
ATOM 734 C CA . ALA A 1 91 ? -8.162 -11.347 19.048 1.00 94.56 91 ALA A CA 1
ATOM 735 C C . ALA A 1 91 ? -9.370 -11.238 19.999 1.00 94.56 91 ALA A C 1
ATOM 737 O O . ALA A 1 91 ? -9.750 -10.143 20.419 1.00 94.56 91 ALA A O 1
ATOM 738 N N . LYS A 1 92 ? -9.905 -12.372 20.474 1.00 96.06 92 LYS A N 1
ATOM 739 C CA . LYS A 1 92 ? -10.968 -12.398 21.497 1.00 96.06 92 LYS A CA 1
ATOM 740 C C . LYS A 1 92 ? -10.571 -11.713 22.798 1.00 96.06 92 LYS A C 1
ATOM 742 O O . LYS A 1 92 ? -11.397 -11.031 23.411 1.00 96.06 92 LYS A O 1
ATOM 747 N N . ARG A 1 93 ? -9.331 -11.912 23.255 1.00 95.75 93 ARG A N 1
ATOM 748 C CA . ARG A 1 93 ? -8.806 -11.244 24.451 1.00 95.75 93 ARG A CA 1
ATOM 749 C C . ARG A 1 93 ? -8.800 -9.731 24.257 1.00 95.75 93 ARG A C 1
ATOM 751 O O . ARG A 1 93 ? -9.237 -9.033 25.166 1.00 95.75 93 ARG A O 1
ATOM 758 N N . TRP A 1 94 ? -8.359 -9.234 23.102 1.00 94.81 94 TRP A N 1
ATOM 759 C CA . TRP A 1 94 ? -8.377 -7.801 22.801 1.00 94.81 94 TRP A CA 1
ATOM 760 C C . TRP A 1 94 ? -9.788 -7.225 22.794 1.00 94.81 94 TRP A C 1
ATOM 762 O O . TRP A 1 94 ? -10.019 -6.242 23.491 1.00 94.81 94 TRP A O 1
ATOM 772 N N . VAL A 1 95 ? -10.750 -7.885 22.138 1.00 95.19 95 VAL A N 1
ATOM 773 C CA . VAL A 1 95 ? -12.163 -7.458 22.162 1.00 95.19 95 VAL A CA 1
ATOM 774 C C . VAL A 1 95 ? -12.686 -7.356 23.599 1.00 95.19 95 VAL A C 1
ATOM 776 O O . VAL A 1 95 ? -13.275 -6.345 23.970 1.00 95.19 95 VAL A O 1
ATOM 779 N N . ARG A 1 96 ? -12.428 -8.363 24.448 1.00 95.56 96 ARG A N 1
ATOM 780 C CA . ARG A 1 96 ? -12.850 -8.338 25.863 1.00 95.56 96 ARG A CA 1
ATOM 781 C C . ARG A 1 96 ? -12.196 -7.200 26.640 1.00 95.56 96 ARG A C 1
ATOM 783 O O . ARG A 1 96 ? -12.879 -6.500 27.380 1.00 95.56 96 ARG A O 1
ATOM 790 N N . THR A 1 97 ? -10.887 -7.027 26.479 1.00 95.06 97 THR A N 1
ATOM 791 C CA . THR A 1 97 ? -10.125 -5.976 27.159 1.00 95.06 97 THR A CA 1
ATOM 792 C C . THR A 1 97 ? -10.617 -4.595 26.744 1.00 95.06 97 THR A C 1
ATOM 794 O O . THR A 1 97 ? -10.916 -3.773 27.603 1.00 95.06 97 THR A O 1
ATOM 797 N N . PHE A 1 98 ? -10.747 -4.337 25.445 1.00 95.50 98 PHE A N 1
ATOM 798 C CA . PHE A 1 98 ? -11.189 -3.045 24.933 1.00 95.50 98 PHE A CA 1
ATOM 799 C C . PHE A 1 98 ? -12.646 -2.745 25.256 1.00 95.50 98 PHE A C 1
ATOM 801 O O . PHE A 1 98 ? -12.940 -1.622 25.653 1.00 95.50 98 PHE A O 1
ATOM 808 N N . SER A 1 99 ? -13.533 -3.737 25.189 1.00 95.06 99 SER A N 1
ATOM 809 C CA . SER A 1 99 ? -14.923 -3.576 25.616 1.00 95.06 99 SER A CA 1
ATOM 810 C C . SER A 1 99 ? -15.026 -3.208 27.102 1.00 95.06 99 SER A C 1
ATOM 812 O O . SER A 1 99 ? -15.730 -2.258 27.438 1.00 95.06 99 SER A O 1
ATOM 814 N N . ALA A 1 100 ? -14.268 -3.876 27.980 1.00 94.88 100 ALA A N 1
ATOM 815 C CA . ALA A 1 100 ? -14.244 -3.545 29.406 1.00 94.88 100 ALA A CA 1
ATOM 816 C C . ALA A 1 100 ? -13.675 -2.140 29.670 1.00 94.88 100 ALA A C 1
ATOM 818 O O . ALA A 1 100 ? -14.229 -1.383 30.463 1.00 94.88 100 ALA A O 1
ATOM 819 N N . LEU A 1 101 ? -12.594 -1.759 28.981 1.00 95.31 101 LEU A N 1
ATOM 820 C CA . LEU A 1 101 ? -12.002 -0.426 29.126 1.00 95.31 101 LEU A CA 1
ATOM 821 C C . LEU A 1 101 ? -12.918 0.679 28.605 1.00 95.31 101 LEU A C 1
ATOM 823 O O . LEU A 1 101 ? -12.972 1.748 29.212 1.00 95.31 101 LEU A O 1
ATOM 827 N N . ALA A 1 102 ? -13.635 0.432 27.511 1.00 94.50 102 ALA A N 1
ATOM 828 C CA . ALA A 1 102 ? -14.630 1.359 26.997 1.00 94.50 102 ALA A CA 1
ATOM 829 C C . ALA A 1 102 ? -15.729 1.586 28.049 1.00 94.50 102 ALA A C 1
ATOM 831 O O . ALA A 1 102 ? -15.975 2.730 28.435 1.00 94.50 102 ALA A O 1
ATOM 832 N N . GLU A 1 103 ? -16.285 0.508 28.617 1.00 94.38 103 GLU A N 1
ATOM 833 C CA . GLU A 1 103 ? -17.299 0.582 29.677 1.00 94.38 103 GLU A CA 1
ATOM 834 C C . GLU A 1 103 ? -16.802 1.361 30.909 1.00 94.38 103 GLU A C 1
ATOM 836 O O . GLU A 1 103 ? -17.477 2.283 31.371 1.00 94.38 103 GLU A O 1
ATOM 841 N N . GLU A 1 104 ? -15.593 1.067 31.402 1.00 94.81 104 GLU A N 1
ATOM 842 C CA . GLU A 1 104 ? -14.976 1.765 32.544 1.00 94.81 104 GLU A CA 1
ATOM 843 C C . GLU A 1 104 ? -14.828 3.278 32.319 1.00 94.81 104 GLU A C 1
ATOM 845 O O . GLU A 1 104 ? -14.920 4.063 33.266 1.00 94.81 104 GLU A O 1
ATOM 850 N N . ASN A 1 105 ? -14.605 3.694 31.071 1.00 93.75 105 ASN A N 1
ATOM 851 C CA . ASN A 1 105 ? -14.424 5.095 30.695 1.00 93.75 105 ASN A CA 1
ATOM 852 C C . ASN A 1 105 ? -15.721 5.741 30.183 1.00 93.75 105 ASN A C 1
ATOM 854 O O . ASN A 1 105 ? -15.724 6.918 29.819 1.00 93.75 105 ASN A O 1
ATOM 858 N N . GLY A 1 106 ? -16.841 5.011 30.181 1.00 93.19 106 GLY A N 1
ATOM 859 C CA . GLY A 1 106 ? -18.113 5.475 29.634 1.00 93.19 106 GLY A CA 1
ATOM 860 C C . GLY A 1 106 ? -18.005 5.843 28.155 1.00 93.19 106 GLY A C 1
ATOM 861 O O . GLY A 1 106 ? -18.506 6.892 27.765 1.00 93.19 106 GLY A O 1
ATOM 862 N N . VAL A 1 107 ? -17.274 5.039 27.389 1.00 93.31 107 VAL A N 1
ATOM 863 C CA . VAL A 1 107 ? -17.168 5.052 25.927 1.00 93.31 107 VAL A CA 1
ATOM 864 C C . VAL A 1 107 ? -17.837 3.773 25.417 1.00 93.31 107 VAL A C 1
ATOM 866 O O . VAL A 1 107 ? -17.797 2.740 26.085 1.00 93.31 107 VAL A O 1
ATOM 869 N N . GLU A 1 108 ? -18.475 3.817 24.252 1.00 93.06 108 GLU A N 1
ATOM 870 C CA . GLU A 1 108 ? -19.050 2.623 23.634 1.00 93.06 108 GLU A CA 1
ATOM 871 C C . GLU A 1 108 ? -17.998 1.913 22.778 1.00 93.06 108 GLU A C 1
ATOM 873 O O . GLU A 1 108 ? -17.330 2.537 21.958 1.00 93.06 108 GLU A O 1
ATOM 878 N N . TYR A 1 109 ? -17.858 0.601 22.961 1.00 93.50 109 TYR A N 1
ATOM 879 C CA . TYR A 1 109 ? -17.171 -0.256 22.001 1.00 93.50 109 TYR A CA 1
ATOM 880 C C . TYR A 1 109 ? -18.169 -0.652 20.909 1.00 93.50 109 TYR A C 1
ATOM 882 O O . TYR A 1 109 ? -19.149 -1.348 21.186 1.00 93.50 109 TYR A O 1
ATOM 890 N N . GLU A 1 110 ? -17.939 -0.177 19.689 1.00 90.62 110 GLU A N 1
ATOM 891 C CA . GLU A 1 110 ? -18.890 -0.290 18.583 1.00 90.62 110 GLU A CA 1
ATOM 892 C C . GLU A 1 110 ? -18.627 -1.548 17.757 1.00 90.62 110 GLU A C 1
ATOM 894 O O . GLU A 1 110 ? -19.525 -2.373 17.565 1.00 90.62 110 GLU A O 1
ATOM 899 N N . ASP A 1 111 ? -17.390 -1.718 17.290 1.00 91.62 111 ASP A N 1
ATOM 900 C CA . ASP A 1 111 ? -17.071 -2.775 16.340 1.00 91.62 111 ASP A CA 1
ATOM 901 C C . ASP A 1 111 ? -15.602 -3.228 16.381 1.00 91.62 111 ASP A C 1
ATOM 903 O O . ASP A 1 111 ? -14.725 -2.581 16.957 1.00 91.62 111 ASP A O 1
ATOM 907 N N . HIS A 1 112 ? -15.332 -4.358 15.735 1.00 92.56 112 HIS A N 1
ATOM 908 C CA . HIS A 1 112 ? -14.018 -4.704 15.216 1.00 92.56 112 HIS A CA 1
ATOM 909 C C . HIS A 1 112 ? -14.107 -5.175 13.769 1.00 92.56 112 HIS A C 1
ATOM 911 O O . HIS A 1 112 ? -15.069 -5.816 13.329 1.00 92.56 112 HIS A O 1
ATOM 917 N N . SER A 1 113 ? -13.031 -4.923 13.046 1.00 91.62 113 SER A N 1
ATOM 918 C CA . SER A 1 113 ? -12.797 -5.462 11.717 1.00 91.62 113 SER A CA 1
ATOM 919 C C . SER A 1 113 ? -11.327 -5.823 11.564 1.00 91.62 113 SER A C 1
ATOM 921 O O . SER A 1 113 ? -10.471 -5.366 12.323 1.00 91.62 113 SER A O 1
ATOM 923 N N . CYS A 1 114 ? -11.049 -6.696 10.611 1.00 90.50 114 CYS A N 1
ATOM 924 C CA . CYS A 1 114 ? -9.699 -7.039 10.220 1.00 90.50 114 CYS A CA 1
ATOM 925 C C . CYS A 1 114 ? -9.652 -7.174 8.709 1.00 90.50 114 CYS A C 1
ATOM 927 O O . CYS A 1 114 ? -10.580 -7.706 8.095 1.00 90.50 114 CYS A O 1
ATOM 929 N N . PHE A 1 115 ? -8.562 -6.695 8.139 1.00 87.94 115 PHE A N 1
ATOM 930 C CA . PHE A 1 115 ? -8.278 -6.769 6.718 1.00 87.94 115 PHE A CA 1
ATOM 931 C C . PHE A 1 115 ? -6.838 -7.230 6.570 1.00 87.94 115 PHE A C 1
ATOM 933 O O . PHE A 1 115 ? -6.030 -7.022 7.476 1.00 87.94 115 PHE A O 1
ATOM 940 N N . GLU A 1 116 ? -6.518 -7.871 5.456 1.00 86.12 116 GLU A N 1
ATOM 941 C CA . GLU A 1 116 ? -5.118 -8.092 5.112 1.00 86.12 116 GLU A CA 1
ATOM 942 C C . GLU A 1 116 ? -4.414 -6.734 5.064 1.00 86.12 116 GLU A C 1
ATOM 944 O O . GLU A 1 116 ? -4.972 -5.759 4.546 1.00 86.12 116 GLU A O 1
ATOM 949 N N . ALA A 1 117 ? -3.255 -6.634 5.715 1.00 82.06 117 ALA A N 1
ATOM 950 C CA . ALA A 1 117 ? -2.526 -5.380 5.717 1.00 82.06 117 ALA A CA 1
ATOM 951 C C . ALA A 1 117 ? -2.131 -5.029 4.282 1.00 82.06 117 ALA A C 1
ATOM 953 O O . ALA A 1 117 ? -1.722 -5.897 3.514 1.00 82.06 117 ALA A O 1
ATOM 954 N N . PHE A 1 118 ? -2.272 -3.756 3.922 1.00 76.44 118 PHE A N 1
ATOM 955 C CA . PHE A 1 118 ? -1.874 -3.303 2.600 1.00 76.44 118 PHE A CA 1
ATOM 956 C C . PHE A 1 118 ? -0.360 -3.467 2.453 1.00 76.44 118 PHE A C 1
ATOM 958 O O . PHE A 1 118 ? 0.407 -2.815 3.164 1.00 76.44 118 PHE A O 1
ATOM 965 N N . ASP A 1 119 ? 0.053 -4.353 1.553 1.00 77.38 119 ASP A N 1
ATOM 966 C CA . ASP A 1 119 ? 1.454 -4.539 1.208 1.00 77.38 119 ASP A CA 1
ATOM 967 C C . ASP A 1 119 ? 1.875 -3.392 0.277 1.00 77.38 119 ASP A C 1
ATOM 969 O O . ASP A 1 119 ? 1.646 -3.425 -0.935 1.00 77.38 119 ASP A O 1
ATOM 973 N N . TRP A 1 120 ? 2.426 -2.330 0.874 1.00 70.25 120 TRP A N 1
ATOM 974 C CA . TRP A 1 120 ? 2.972 -1.193 0.130 1.00 70.25 120 TRP A CA 1
ATOM 975 C C . TRP A 1 120 ? 4.093 -1.633 -0.808 1.00 70.25 120 TRP A C 1
ATOM 977 O O . TRP A 1 120 ? 4.132 -1.162 -1.942 1.00 70.25 120 TRP A O 1
ATOM 987 N N . ASP A 1 121 ? 4.921 -2.594 -0.393 1.00 72.88 121 ASP A N 1
ATOM 988 C CA . ASP A 1 121 ? 6.016 -3.102 -1.214 1.00 72.88 121 ASP A CA 1
ATOM 989 C C . ASP A 1 121 ? 5.464 -3.831 -2.445 1.00 72.88 121 ASP A C 1
ATOM 991 O O . ASP A 1 121 ? 5.989 -3.691 -3.545 1.00 72.88 121 ASP A O 1
ATOM 995 N N . GLU A 1 122 ? 4.380 -4.601 -2.304 1.00 76.25 122 GLU A N 1
ATOM 996 C CA . GLU A 1 122 ? 3.690 -5.205 -3.447 1.00 76.25 122 GLU A CA 1
ATOM 997 C C . GLU A 1 122 ? 2.975 -4.173 -4.317 1.00 76.25 122 GLU A C 1
ATOM 999 O O . GLU A 1 122 ? 3.038 -4.264 -5.544 1.00 76.25 122 GLU A O 1
ATOM 1004 N N . PHE A 1 123 ? 2.322 -3.178 -3.719 1.00 73.88 123 PHE A N 1
ATOM 1005 C CA . PHE A 1 123 ? 1.664 -2.120 -4.478 1.00 73.88 123 PHE A CA 1
ATOM 1006 C C . PHE A 1 123 ? 2.648 -1.308 -5.321 1.00 73.88 123 PHE A C 1
ATOM 1008 O O . PHE A 1 123 ? 2.293 -0.872 -6.423 1.00 73.88 123 PHE A O 1
ATOM 1015 N N . GLU A 1 124 ? 3.856 -1.122 -4.796 1.00 77.25 124 GLU A N 1
ATOM 1016 C CA . GLU A 1 124 ? 4.962 -0.442 -5.449 1.00 77.25 124 GLU A CA 1
ATOM 1017 C C . GLU A 1 124 ? 5.727 -1.355 -6.410 1.00 77.25 124 GLU A C 1
ATOM 1019 O O . GLU A 1 124 ? 6.533 -0.844 -7.172 1.00 77.25 124 GLU A O 1
ATOM 1024 N N . LYS A 1 125 ? 5.479 -2.671 -6.491 1.00 87.31 125 LYS A N 1
ATOM 1025 C CA . LYS A 1 125 ? 6.177 -3.519 -7.477 1.00 87.31 125 LYS A CA 1
ATOM 1026 C C . LYS A 1 125 ? 5.856 -3.106 -8.921 1.00 87.31 125 LYS A C 1
ATOM 1028 O O . LYS A 1 125 ? 4.697 -2.827 -9.248 1.00 87.31 125 LYS A O 1
ATOM 1033 N N . PRO A 1 126 ? 6.854 -3.136 -9.825 1.00 93.00 126 PRO A N 1
ATOM 1034 C CA . PRO A 1 126 ? 6.613 -2.964 -11.248 1.00 93.00 126 PRO A CA 1
ATOM 1035 C C . PRO A 1 126 ? 5.586 -3.963 -11.783 1.00 93.00 126 PRO A C 1
ATOM 1037 O O . PRO A 1 126 ? 5.618 -5.158 -11.490 1.00 93.00 126 PRO A O 1
ATOM 1040 N N . MET A 1 127 ? 4.670 -3.453 -12.598 1.00 95.12 127 MET A N 1
ATOM 1041 C CA . MET A 1 127 ? 3.555 -4.202 -13.162 1.00 95.12 127 MET A CA 1
ATOM 1042 C C . MET A 1 127 ? 3.785 -4.473 -14.646 1.00 95.12 127 MET A C 1
ATOM 1044 O O . MET A 1 127 ? 4.237 -3.599 -15.391 1.00 95.12 127 MET A O 1
ATOM 1048 N N . ASN A 1 128 ? 3.367 -5.638 -15.138 1.00 95.50 128 ASN A N 1
ATOM 1049 C CA . ASN A 1 128 ? 3.329 -5.870 -16.583 1.00 95.50 128 ASN A CA 1
ATOM 1050 C C . ASN A 1 128 ? 2.333 -4.909 -17.280 1.00 95.50 128 ASN A C 1
ATOM 1052 O O . ASN A 1 128 ? 1.484 -4.283 -16.643 1.00 95.50 128 ASN A O 1
ATOM 1056 N N . ALA A 1 129 ? 2.387 -4.813 -18.612 1.00 95.69 129 ALA A N 1
ATOM 1057 C CA . ALA A 1 129 ? 1.523 -3.894 -19.363 1.00 95.69 129 ALA A CA 1
ATOM 1058 C C . ALA A 1 129 ? 0.012 -4.124 -19.165 1.00 95.69 129 ALA A C 1
ATOM 1060 O O . ALA A 1 129 ? -0.766 -3.175 -19.253 1.00 95.69 129 ALA A O 1
ATOM 1061 N N . GLN A 1 130 ? -0.428 -5.362 -18.930 1.00 95.50 130 GLN A N 1
ATOM 1062 C CA . GLN A 1 130 ? -1.846 -5.655 -18.728 1.00 95.50 130 GLN A CA 1
ATOM 1063 C C . GLN A 1 130 ? -2.331 -5.104 -17.381 1.00 95.50 130 GLN A C 1
ATOM 1065 O O . GLN A 1 130 ? -3.379 -4.454 -17.326 1.00 95.50 130 GLN A O 1
ATOM 1070 N N . ASP A 1 131 ? -1.555 -5.324 -16.325 1.00 95.06 131 ASP A N 1
ATOM 1071 C CA . ASP A 1 131 ? -1.871 -4.853 -14.976 1.00 95.06 131 ASP A CA 1
ATOM 1072 C C . ASP A 1 131 ? -1.705 -3.335 -14.872 1.00 95.06 131 ASP A C 1
ATOM 1074 O O . ASP A 1 131 ? -2.550 -2.656 -14.289 1.00 95.06 131 ASP A O 1
ATOM 1078 N N . ALA A 1 132 ? -0.713 -2.771 -15.564 1.00 95.69 132 ALA A N 1
ATOM 1079 C CA . ALA A 1 132 ? -0.553 -1.330 -15.710 1.00 95.69 132 ALA A CA 1
ATOM 1080 C C . ALA A 1 132 ? -1.767 -0.677 -16.395 1.00 95.69 132 ALA A C 1
ATOM 1082 O O . ALA A 1 132 ? -2.288 0.332 -15.915 1.00 95.69 132 ALA A O 1
ATOM 1083 N N . ALA A 1 133 ? -2.293 -1.282 -17.466 1.00 95.81 133 ALA A N 1
ATOM 1084 C CA . ALA A 1 133 ? -3.519 -0.809 -18.108 1.00 95.81 133 ALA A CA 1
ATOM 1085 C C . ALA A 1 133 ? -4.729 -0.877 -17.164 1.00 95.81 133 ALA A C 1
ATOM 1087 O O . ALA A 1 133 ? -5.559 0.034 -17.136 1.00 95.81 133 ALA A O 1
ATOM 1088 N N . TRP A 1 134 ? -4.838 -1.953 -16.378 1.00 94.75 134 TRP A N 1
ATOM 1089 C CA . TRP A 1 134 ? -5.883 -2.075 -15.366 1.00 94.75 134 TRP A CA 1
ATOM 1090 C C . TRP A 1 134 ? -5.754 -1.001 -14.280 1.00 94.75 134 TRP A C 1
ATOM 1092 O O . TRP A 1 134 ? -6.754 -0.361 -13.954 1.00 94.75 134 TRP A O 1
ATOM 1102 N N . ARG A 1 135 ? -4.538 -0.729 -13.795 1.00 93.38 135 ARG A N 1
ATOM 1103 C CA . ARG A 1 135 ? -4.279 0.292 -12.777 1.00 93.38 135 ARG A CA 1
ATOM 1104 C C . ARG A 1 135 ? -4.656 1.696 -13.252 1.00 93.38 135 ARG A C 1
ATOM 1106 O O . ARG A 1 135 ? -5.293 2.416 -12.496 1.00 93.38 135 ARG A O 1
ATOM 1113 N N . LEU A 1 136 ? -4.355 2.069 -14.497 1.00 94.88 136 LEU A N 1
ATOM 1114 C CA . LEU A 1 136 ? -4.747 3.374 -15.063 1.00 94.88 136 LEU A CA 1
ATOM 1115 C C . LEU A 1 136 ? -6.275 3.565 -15.103 1.00 94.88 136 LEU A C 1
ATOM 1117 O O . LEU A 1 136 ? -6.800 4.633 -14.772 1.00 94.88 136 LEU A O 1
ATOM 1121 N N . ARG A 1 137 ? -7.020 2.509 -15.458 1.00 94.19 137 ARG A N 1
ATOM 1122 C CA . ARG A 1 137 ? -8.490 2.530 -15.368 1.00 94.19 137 ARG A CA 1
ATOM 1123 C C . ARG A 1 137 ? -8.947 2.690 -13.926 1.00 94.19 137 ARG A C 1
ATOM 1125 O O . ARG A 1 137 ? -9.776 3.547 -13.648 1.00 94.19 137 ARG A O 1
ATOM 1132 N N . HIS A 1 138 ? -8.353 1.927 -13.015 1.00 92.25 138 HIS A N 1
ATOM 1133 C CA . HIS A 1 138 ? -8.701 1.983 -11.604 1.00 92.25 138 HIS A CA 1
ATOM 1134 C C . HIS A 1 138 ? -8.435 3.363 -10.981 1.00 92.25 138 HIS A C 1
ATOM 1136 O O . HIS A 1 138 ? -9.287 3.873 -10.264 1.00 92.25 138 HIS A O 1
ATOM 1142 N N . LEU A 1 139 ? -7.315 4.020 -11.308 1.00 92.38 139 LEU A N 1
ATOM 1143 C CA . LEU A 1 139 ? -7.049 5.401 -10.882 1.00 92.38 139 LEU A CA 1
ATOM 1144 C C . LEU A 1 139 ? -8.159 6.353 -11.347 1.00 92.38 139 LEU A C 1
ATOM 1146 O O . LEU A 1 139 ? -8.591 7.220 -10.589 1.00 92.38 139 LEU A O 1
ATOM 1150 N N . THR A 1 140 ? -8.658 6.149 -12.570 1.00 92.69 140 THR A N 1
ATOM 1151 C CA . THR A 1 140 ? -9.799 6.906 -13.099 1.00 92.69 140 THR A CA 1
ATOM 1152 C C . THR A 1 140 ? -11.076 6.657 -12.307 1.00 92.69 140 THR A C 1
ATOM 1154 O O . THR A 1 140 ? -11.762 7.609 -11.931 1.00 92.69 140 THR A O 1
ATOM 1157 N N . ASP A 1 141 ? -11.372 5.395 -12.006 1.00 91.25 141 ASP A N 1
ATOM 1158 C CA . ASP A 1 141 ? -12.538 5.005 -11.210 1.00 91.25 141 ASP A CA 1
ATOM 1159 C C . ASP A 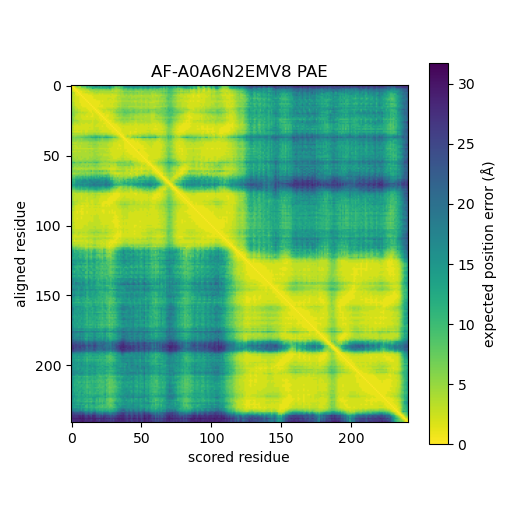1 141 ? -12.466 5.557 -9.773 1.00 91.25 141 ASP A C 1
ATOM 1161 O O . ASP A 1 141 ? -13.491 5.913 -9.192 1.00 91.25 141 ASP A O 1
ATOM 1165 N N . CYS A 1 142 ? -11.255 5.704 -9.229 1.00 87.56 142 CYS A N 1
ATOM 1166 C CA . CYS A 1 142 ? -10.975 6.298 -7.920 1.00 87.56 142 CYS A CA 1
ATOM 1167 C C . CYS A 1 142 ? -10.937 7.838 -7.931 1.00 87.56 142 CYS A C 1
ATOM 1169 O O . CYS A 1 142 ? -10.680 8.454 -6.898 1.00 87.56 142 CYS A O 1
ATOM 1171 N N . GLY A 1 143 ? -11.227 8.473 -9.072 1.00 89.38 143 GLY A N 1
ATOM 1172 C CA . GLY A 1 143 ? -11.436 9.917 -9.174 1.00 89.38 143 GLY A CA 1
ATOM 1173 C C . GLY A 1 143 ? -10.289 10.717 -9.791 1.00 89.38 143 GLY A C 1
ATOM 1174 O O . GLY A 1 143 ? -10.444 11.930 -9.945 1.00 89.38 143 GLY A O 1
ATOM 1175 N N . LEU A 1 144 ? -9.177 10.090 -10.198 1.00 90.12 144 LEU A N 1
ATOM 1176 C CA . LEU A 1 144 ? -8.134 10.776 -10.967 1.00 90.12 144 LEU A CA 1
ATOM 1177 C C . LEU A 1 144 ? -8.632 10.998 -12.405 1.00 90.12 144 LEU A C 1
ATOM 1179 O O . LEU A 1 144 ? -8.853 10.024 -13.119 1.00 90.12 144 LEU A O 1
ATOM 1183 N N . PRO A 1 145 ? -8.806 12.236 -12.899 1.00 92.81 145 PRO A N 1
ATOM 1184 C CA . PRO A 1 145 ? -9.380 12.443 -14.224 1.00 92.81 145 PRO A CA 1
ATOM 1185 C C . PRO A 1 145 ? -8.597 11.711 -15.321 1.00 92.81 145 PRO A C 1
ATOM 1187 O O . PRO A 1 145 ? -7.366 11.748 -15.358 1.00 92.81 145 PRO A O 1
ATOM 1190 N N . ALA A 1 146 ? -9.308 11.069 -16.249 1.00 90.75 146 ALA A N 1
ATOM 1191 C CA . ALA A 1 146 ? -8.676 10.515 -17.440 1.00 90.75 146 ALA A CA 1
ATOM 1192 C C . ALA A 1 146 ? -7.939 11.634 -18.190 1.00 90.75 146 ALA A C 1
ATOM 1194 O O . ALA A 1 146 ? -8.509 12.697 -18.450 1.00 90.75 146 ALA A O 1
ATOM 1195 N N . GLY A 1 147 ? -6.676 11.400 -18.538 1.00 92.19 147 GLY A N 1
ATOM 1196 C CA . GLY A 1 147 ? -5.833 12.420 -19.165 1.00 92.19 147 GLY A CA 1
ATOM 1197 C C . GLY A 1 147 ? -5.023 13.281 -18.192 1.00 92.19 147 GLY A C 1
ATOM 1198 O O . GLY A 1 147 ? -4.121 13.976 -18.656 1.00 92.19 147 GLY A O 1
ATOM 1199 N N . ALA A 1 148 ? -5.303 13.226 -16.883 1.00 94.19 148 ALA A N 1
ATOM 1200 C CA . ALA A 1 148 ? -4.545 13.972 -15.879 1.00 94.19 148 ALA A CA 1
ATOM 1201 C C . ALA A 1 148 ? -3.048 13.612 -15.932 1.00 94.19 148 ALA A C 1
ATOM 1203 O O . ALA A 1 148 ? -2.731 12.459 -16.240 1.00 94.19 148 ALA A O 1
ATOM 1204 N N . PRO A 1 149 ? -2.139 14.559 -15.645 1.00 94.25 149 PRO A N 1
ATOM 1205 C CA . PRO A 1 149 ? -0.714 14.272 -15.549 1.00 94.25 149 PRO A CA 1
ATOM 1206 C C . PRO A 1 149 ? -0.436 13.154 -14.537 1.00 94.25 149 PRO A C 1
ATOM 1208 O O . PRO A 1 149 ? -1.018 13.127 -13.455 1.00 94.25 149 PRO A O 1
ATOM 1211 N N . LEU A 1 150 ? 0.426 12.218 -14.916 1.00 93.69 150 LEU A N 1
ATOM 1212 C CA . LEU A 1 150 ? 0.817 11.061 -14.120 1.00 93.69 150 LEU A CA 1
ATOM 1213 C C . LEU A 1 150 ? 2.256 10.686 -14.476 1.00 93.69 150 LEU A C 1
ATOM 1215 O O . LEU A 1 150 ? 2.595 10.608 -15.663 1.00 93.69 150 LEU A O 1
ATOM 1219 N N . LEU A 1 151 ? 3.091 10.421 -13.475 1.00 93.38 151 LEU A N 1
ATOM 1220 C CA . LEU A 1 151 ? 4.425 9.884 -13.714 1.00 93.38 151 LEU A CA 1
ATOM 1221 C C . LEU A 1 151 ? 4.313 8.399 -14.031 1.00 93.38 151 LEU A C 1
ATOM 1223 O O . LEU A 1 151 ? 3.696 7.635 -13.290 1.00 93.38 151 LEU A O 1
ATOM 1227 N N . TRP A 1 152 ? 4.886 8.000 -15.157 1.00 94.94 152 TRP A N 1
ATOM 1228 C CA . TRP A 1 152 ? 5.072 6.610 -15.537 1.00 94.94 152 TRP A CA 1
ATOM 1229 C C . TRP A 1 152 ? 6.524 6.257 -15.288 1.00 94.94 152 TRP A C 1
ATOM 1231 O O . TRP A 1 152 ? 7.413 6.848 -15.899 1.00 94.94 152 TRP A O 1
ATOM 1241 N N . ILE A 1 153 ? 6.751 5.286 -14.422 1.00 95.38 153 ILE A N 1
ATOM 1242 C CA . ILE A 1 153 ? 8.087 4.812 -14.085 1.00 95.38 153 ILE A CA 1
ATOM 1243 C C . ILE A 1 153 ? 8.281 3.486 -14.806 1.00 95.38 153 ILE A C 1
ATOM 1245 O O . ILE A 1 153 ? 7.472 2.571 -14.654 1.00 95.38 153 ILE A O 1
ATOM 1249 N N . LEU A 1 154 ? 9.306 3.406 -15.648 1.00 97.12 154 LEU A N 1
ATOM 1250 C CA . LEU A 1 154 ? 9.695 2.184 -16.336 1.00 97.12 154 LEU A CA 1
ATOM 1251 C C . LEU A 1 154 ? 10.882 1.589 -15.595 1.00 97.12 154 LEU A C 1
ATOM 1253 O O . LEU A 1 154 ? 11.971 2.160 -15.639 1.00 97.12 154 LEU A O 1
ATOM 1257 N N . ALA A 1 155 ? 10.652 0.453 -14.948 1.00 96.50 155 ALA A N 1
ATOM 1258 C CA . ALA A 1 155 ? 11.632 -0.182 -14.084 1.00 96.50 155 ALA A CA 1
ATOM 1259 C C . ALA A 1 155 ? 12.445 -1.229 -14.846 1.00 96.50 155 ALA A C 1
ATOM 1261 O O . ALA A 1 155 ? 11.900 -2.082 -15.562 1.00 96.50 155 ALA A O 1
ATOM 1262 N N . PHE A 1 156 ? 13.759 -1.180 -14.672 1.00 97.12 156 PHE A N 1
ATOM 1263 C CA . PHE A 1 156 ? 14.711 -2.095 -15.282 1.00 97.12 156 PHE A CA 1
ATOM 1264 C C . PHE A 1 156 ? 15.698 -2.627 -14.245 1.00 97.12 156 PHE A C 1
ATOM 1266 O O . PHE A 1 156 ? 16.054 -1.923 -13.305 1.00 97.12 156 PHE A O 1
ATOM 1273 N N . THR A 1 157 ? 16.207 -3.840 -14.455 1.00 95.56 157 THR A N 1
ATOM 1274 C CA . THR A 1 157 ? 17.267 -4.419 -13.620 1.00 95.56 157 THR A CA 1
ATOM 1275 C C . THR A 1 157 ? 18.446 -4.934 -14.431 1.00 95.56 157 THR A C 1
ATOM 1277 O O . THR A 1 157 ? 18.307 -5.508 -15.517 1.00 95.56 157 THR A O 1
ATOM 1280 N N . ALA A 1 158 ? 19.643 -4.749 -13.882 1.00 94.62 158 ALA A N 1
ATOM 1281 C CA . ALA A 1 158 ? 20.881 -5.317 -14.396 1.00 94.62 158 ALA A CA 1
ATOM 1282 C C . ALA A 1 158 ? 21.660 -5.993 -13.263 1.00 94.62 158 ALA A C 1
ATOM 1284 O O . ALA A 1 158 ? 21.625 -5.551 -12.122 1.00 94.62 158 ALA A O 1
ATOM 1285 N N . THR A 1 159 ? 22.417 -7.038 -13.586 1.00 91.75 159 THR A N 1
ATOM 1286 C CA . THR A 1 159 ? 23.264 -7.759 -12.616 1.00 91.75 159 THR A CA 1
ATOM 1287 C C . THR A 1 159 ? 24.734 -7.330 -12.680 1.00 91.75 159 THR A C 1
ATOM 1289 O O . THR A 1 159 ? 25.583 -7.887 -11.990 1.00 91.75 159 THR A O 1
ATOM 1292 N N . ASP A 1 160 ? 25.072 -6.392 -13.569 1.00 90.94 160 ASP A N 1
ATOM 1293 C CA . ASP A 1 160 ? 26.427 -5.876 -13.767 1.00 90.94 160 ASP A CA 1
ATOM 1294 C C . ASP A 1 160 ? 26.397 -4.337 -13.686 1.00 90.94 160 ASP A C 1
ATOM 1296 O O . ASP A 1 160 ? 25.644 -3.705 -14.436 1.00 90.94 160 ASP A O 1
ATOM 1300 N N . PRO A 1 161 ? 27.215 -3.711 -12.816 1.00 91.50 161 PRO A N 1
ATOM 1301 C CA . PRO A 1 161 ? 27.216 -2.260 -12.635 1.00 91.50 161 PRO A CA 1
ATOM 1302 C C . PRO A 1 161 ? 27.619 -1.492 -13.896 1.00 91.50 161 PRO A C 1
ATOM 1304 O O . PRO A 1 161 ? 27.111 -0.397 -14.134 1.00 91.50 161 PRO A O 1
ATOM 1307 N N . ALA A 1 162 ? 28.525 -2.041 -14.711 1.00 93.38 162 ALA A N 1
ATOM 1308 C CA . ALA A 1 162 ? 28.959 -1.409 -15.951 1.00 93.38 162 ALA A CA 1
ATOM 1309 C C . ALA A 1 162 ? 27.857 -1.475 -17.015 1.00 93.38 162 ALA A C 1
ATOM 1311 O O . ALA A 1 162 ? 27.682 -0.525 -17.780 1.00 93.38 162 ALA A O 1
ATOM 1312 N N . VAL A 1 163 ? 27.084 -2.569 -17.039 1.00 94.75 163 VAL A N 1
ATOM 1313 C CA . VAL A 1 163 ? 25.877 -2.661 -17.873 1.00 94.75 163 VAL A CA 1
ATOM 1314 C C . VAL A 1 163 ? 24.860 -1.620 -17.417 1.00 94.75 163 VAL A C 1
ATOM 1316 O O . VAL A 1 163 ? 24.408 -0.842 -18.256 1.00 94.75 163 VAL A O 1
ATOM 1319 N N . ALA A 1 164 ? 24.579 -1.538 -16.112 1.00 94.25 164 ALA A N 1
ATOM 1320 C CA . ALA A 1 164 ? 23.638 -0.570 -15.554 1.00 94.25 164 ALA A CA 1
ATOM 1321 C C . ALA A 1 164 ? 24.019 0.881 -15.894 1.00 94.25 164 ALA A C 1
ATOM 1323 O O . ALA A 1 164 ? 23.209 1.629 -16.435 1.00 94.25 164 ALA A O 1
ATOM 1324 N N . GLU A 1 165 ? 25.281 1.259 -15.661 1.00 94.06 165 GLU A N 1
ATOM 1325 C CA . GLU A 1 165 ? 25.810 2.588 -15.997 1.00 94.06 165 GLU A CA 1
ATOM 1326 C C . GLU A 1 165 ? 25.695 2.893 -17.498 1.00 94.06 165 GLU A C 1
ATOM 1328 O O . GLU A 1 165 ? 25.268 3.980 -17.892 1.00 94.06 165 GLU A O 1
ATOM 1333 N N . SER A 1 166 ? 26.043 1.929 -18.357 1.00 95.50 166 SER A N 1
ATOM 1334 C CA . SER A 1 166 ? 25.936 2.117 -19.807 1.00 95.50 166 SER A CA 1
ATOM 1335 C C . SER A 1 166 ? 24.483 2.263 -20.271 1.00 95.50 166 SER A C 1
ATOM 1337 O O . SER A 1 166 ? 24.206 3.036 -21.191 1.00 95.50 166 SER A O 1
ATOM 1339 N N . PHE A 1 167 ? 23.555 1.555 -19.622 1.00 96.88 167 PHE A N 1
ATOM 1340 C CA . PHE A 1 167 ? 22.145 1.552 -19.983 1.00 96.88 167 PHE A CA 1
ATOM 1341 C C . PHE A 1 167 ? 21.459 2.878 -19.655 1.00 96.88 167 PHE A C 1
ATOM 1343 O O . PHE A 1 167 ? 20.643 3.338 -20.449 1.00 96.88 167 PHE A O 1
ATOM 1350 N N . GLU A 1 168 ? 21.850 3.568 -18.579 1.00 94.69 168 GLU A N 1
ATOM 1351 C CA . GLU A 1 168 ? 21.369 4.934 -18.348 1.00 94.69 168 GLU A CA 1
ATOM 1352 C C . GLU A 1 168 ? 21.701 5.860 -19.526 1.00 94.69 168 GLU A C 1
ATOM 1354 O O . GLU A 1 168 ? 20.881 6.675 -19.941 1.00 94.69 168 GLU A O 1
ATOM 1359 N N . GLY A 1 169 ? 22.909 5.747 -20.090 1.00 93.31 169 GLY A N 1
ATOM 1360 C CA . GLY A 1 169 ? 23.302 6.518 -21.271 1.00 93.31 169 GLY A CA 1
ATOM 1361 C C . GLY A 1 169 ? 22.397 6.232 -22.470 1.00 93.31 169 GLY A C 1
ATOM 1362 O O . GLY A 1 169 ? 21.952 7.158 -23.145 1.00 93.31 169 GLY A O 1
ATOM 1363 N N . VAL A 1 170 ? 22.062 4.957 -22.680 1.00 95.44 170 VAL A N 1
ATOM 1364 C CA . VAL A 1 170 ? 21.141 4.508 -23.734 1.00 95.44 170 VAL A CA 1
ATOM 1365 C C . VAL A 1 170 ? 19.737 5.076 -23.530 1.00 95.44 170 VAL A C 1
ATOM 1367 O O . VAL A 1 170 ? 19.126 5.549 -24.488 1.00 95.44 170 VAL A O 1
ATOM 1370 N N . LEU A 1 171 ? 19.227 5.061 -22.297 1.00 95.19 171 LEU A N 1
ATOM 1371 C CA . LEU A 1 171 ? 17.929 5.642 -21.958 1.00 95.19 171 LEU A CA 1
ATOM 1372 C C . LEU A 1 171 ? 17.916 7.156 -22.237 1.00 95.19 171 LEU A C 1
ATOM 1374 O O . LEU A 1 171 ? 17.005 7.644 -22.905 1.00 95.19 171 LEU A O 1
ATOM 1378 N N . ARG A 1 172 ? 18.968 7.896 -21.858 1.00 93.06 172 ARG A N 1
ATOM 1379 C CA . ARG A 1 172 ? 19.081 9.334 -22.183 1.00 93.06 172 ARG A CA 1
ATOM 1380 C C . ARG A 1 172 ? 19.094 9.586 -23.689 1.00 93.06 172 ARG A C 1
ATOM 1382 O O . ARG A 1 172 ? 18.397 10.470 -24.177 1.00 93.06 172 ARG A O 1
ATOM 1389 N N . GLU A 1 173 ? 19.842 8.790 -24.453 1.00 93.00 173 GLU A N 1
ATOM 1390 C CA . GLU A 1 173 ? 19.868 8.885 -25.921 1.00 93.00 173 GLU A CA 1
ATOM 1391 C C . GLU A 1 173 ? 18.516 8.541 -26.567 1.00 93.00 173 GLU A C 1
ATOM 1393 O O . GLU A 1 173 ? 18.176 9.084 -27.622 1.00 93.00 173 GLU A O 1
ATOM 1398 N N . ALA A 1 174 ? 17.729 7.673 -25.928 1.00 89.12 174 ALA A N 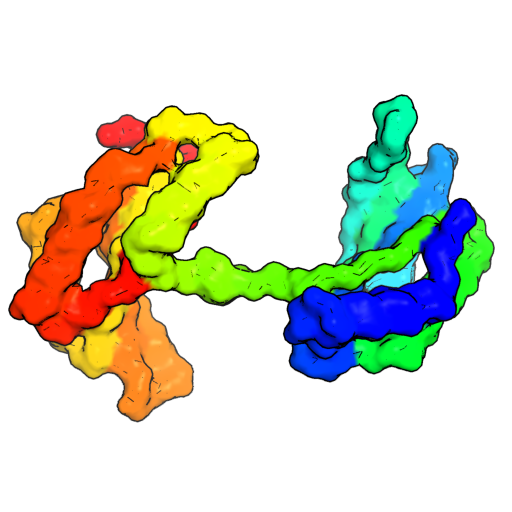1
ATOM 1399 C CA . ALA A 1 174 ? 16.369 7.334 -26.333 1.00 89.12 174 ALA A CA 1
ATOM 1400 C C . ALA A 1 174 ? 15.320 8.390 -25.920 1.00 89.12 174 ALA A C 1
ATOM 1402 O O . ALA A 1 174 ? 14.156 8.254 -26.299 1.00 89.12 174 ALA A O 1
ATOM 1403 N N . GLY A 1 175 ? 15.724 9.453 -25.215 1.00 87.81 175 GLY A N 1
ATOM 1404 C CA . GLY A 1 175 ? 14.864 10.575 -24.829 1.00 87.81 175 GLY A CA 1
ATOM 1405 C C . GLY A 1 175 ? 14.200 10.436 -23.458 1.00 87.81 175 GLY A C 1
ATOM 1406 O O . GLY A 1 175 ? 13.194 11.098 -23.213 1.00 87.81 175 GLY A O 1
ATOM 1407 N N . PHE A 1 176 ? 14.726 9.572 -22.586 1.00 88.62 176 PHE A N 1
ATOM 1408 C CA . PHE A 1 176 ? 14.343 9.521 -21.175 1.00 88.62 176 PHE A CA 1
ATOM 1409 C C . PHE A 1 176 ? 15.243 10.482 -20.388 1.00 88.62 176 PHE A C 1
ATOM 1411 O O . PHE A 1 176 ? 16.439 10.233 -20.231 1.00 88.62 176 PHE A O 1
ATOM 1418 N N . ASP A 1 177 ? 14.685 11.608 -19.944 1.00 80.62 177 ASP A N 1
ATOM 1419 C CA . ASP A 1 177 ? 15.464 12.691 -19.327 1.00 80.62 177 ASP A CA 1
ATOM 1420 C C . ASP A 1 177 ? 15.708 12.470 -17.828 1.00 80.62 177 ASP A C 1
ATOM 1422 O O . ASP A 1 177 ? 16.763 12.841 -17.305 1.00 80.62 177 ASP A O 1
ATOM 1426 N N . GLU A 1 178 ? 14.747 11.850 -17.147 1.00 92.25 178 GLU A N 1
ATOM 1427 C CA . GLU A 1 178 ? 14.802 11.555 -15.722 1.00 92.25 178 GLU A CA 1
ATOM 1428 C C . GLU A 1 178 ? 15.041 10.062 -15.518 1.00 92.25 178 GLU A C 1
ATOM 1430 O O . GLU A 1 178 ? 14.239 9.217 -15.920 1.00 92.25 178 GLU A O 1
ATOM 1435 N N . ILE A 1 179 ? 16.209 9.752 -14.961 1.00 94.12 179 ILE A N 1
ATOM 1436 C CA . ILE A 1 179 ? 16.647 8.386 -14.706 1.00 94.12 179 ILE A CA 1
ATOM 1437 C C . ILE A 1 179 ? 17.229 8.338 -13.307 1.00 94.12 179 ILE A C 1
ATOM 1439 O O . ILE A 1 179 ? 18.183 9.067 -13.009 1.00 94.12 179 ILE A O 1
ATOM 1443 N N . GLU A 1 180 ? 16.684 7.452 -12.493 1.00 92.81 180 GLU A N 1
ATOM 1444 C CA . GLU A 1 180 ? 17.208 7.108 -11.185 1.00 92.81 180 GLU A CA 1
ATOM 1445 C C . GLU A 1 180 ? 17.859 5.727 -11.249 1.00 92.81 180 GLU A C 1
ATOM 1447 O O . GLU A 1 180 ? 17.404 4.835 -11.963 1.00 92.81 180 GLU A O 1
ATOM 1452 N N . ARG A 1 181 ? 18.970 5.557 -10.534 1.00 91.56 181 ARG A N 1
ATOM 1453 C CA . ARG A 1 181 ? 19.622 4.260 -10.382 1.00 91.56 181 ARG A CA 1
ATOM 1454 C C . ARG A 1 181 ? 19.894 4.017 -8.911 1.00 91.56 181 ARG A C 1
ATOM 1456 O O . ARG A 1 181 ? 20.540 4.844 -8.265 1.00 91.56 181 ARG A O 1
ATOM 1463 N N . SER A 1 182 ? 19.487 2.856 -8.428 1.00 90.38 182 SER A N 1
ATOM 1464 C CA . SER A 1 182 ? 19.749 2.377 -7.075 1.00 90.38 182 SER A CA 1
ATOM 1465 C C . SER A 1 182 ? 20.372 0.977 -7.114 1.00 90.38 182 SER A C 1
ATOM 1467 O O . SER A 1 182 ? 20.420 0.315 -8.155 1.00 90.38 182 SER A O 1
ATOM 1469 N N . GLU A 1 183 ? 20.933 0.542 -5.990 1.00 86.81 183 GLU A N 1
ATOM 1470 C CA . GLU A 1 183 ? 21.491 -0.801 -5.832 1.00 86.81 183 GLU A CA 1
ATOM 1471 C C . GLU A 1 183 ? 20.863 -1.478 -4.617 1.00 86.81 183 GLU A C 1
ATOM 1473 O O . GLU A 1 183 ? 20.641 -0.831 -3.593 1.00 86.81 183 GLU A O 1
ATOM 1478 N N . ASN A 1 184 ? 20.574 -2.778 -4.725 1.00 78.19 184 ASN A N 1
ATOM 1479 C CA . ASN A 1 184 ? 20.203 -3.556 -3.550 1.00 78.19 184 ASN A CA 1
ATOM 1480 C C . ASN A 1 184 ? 21.461 -3.820 -2.705 1.00 78.19 184 ASN A C 1
ATOM 1482 O O . ASN A 1 184 ? 22.345 -4.573 -3.119 1.00 78.19 184 ASN A O 1
ATOM 1486 N N . GLU A 1 185 ? 21.557 -3.198 -1.528 1.00 67.00 185 GLU A N 1
ATOM 1487 C CA . GLU A 1 185 ? 22.696 -3.377 -0.618 1.00 67.00 185 GLU A CA 1
ATOM 1488 C C . GLU A 1 185 ? 22.622 -4.680 0.206 1.00 67.00 185 GLU A C 1
ATOM 1490 O O . GLU A 1 185 ? 23.593 -5.025 0.886 1.00 67.00 185 GLU A O 1
ATOM 1495 N N . GLU A 1 186 ? 21.499 -5.408 0.168 1.00 65.38 186 GLU A N 1
ATOM 1496 C CA . GLU A 1 186 ? 21.208 -6.472 1.138 1.00 65.38 186 GLU A CA 1
ATOM 1497 C C . GLU A 1 186 ? 21.961 -7.787 0.898 1.00 65.38 186 GLU A C 1
ATOM 1499 O O . GLU A 1 186 ? 22.210 -8.511 1.866 1.00 65.38 186 GLU A O 1
ATOM 1504 N N . ASP A 1 187 ? 22.403 -8.083 -0.331 1.00 57.28 187 ASP A N 1
ATOM 1505 C CA . ASP A 1 187 ? 23.177 -9.298 -0.603 1.00 57.28 187 ASP A CA 1
ATOM 1506 C C . ASP A 1 187 ? 24.323 -9.073 -1.601 1.00 57.28 187 ASP A C 1
ATOM 1508 O O . ASP A 1 187 ? 24.144 -8.673 -2.752 1.00 57.28 187 ASP A O 1
ATOM 1512 N N . ALA A 1 188 ? 25.557 -9.322 -1.156 1.00 62.62 188 ALA A N 1
ATOM 1513 C CA . ALA A 1 188 ? 26.747 -9.071 -1.967 1.00 62.62 188 ALA A CA 1
ATOM 1514 C C . ALA A 1 188 ? 26.930 -10.096 -3.100 1.00 62.62 188 ALA A C 1
ATOM 1516 O O . ALA A 1 188 ? 27.700 -9.823 -4.025 1.00 62.62 188 ALA A O 1
ATOM 1517 N N . GLU A 1 189 ? 26.268 -11.252 -3.009 1.00 61.78 189 GLU A N 1
ATOM 1518 C CA . GLU A 1 189 ? 26.351 -12.336 -3.995 1.00 61.78 189 GLU A CA 1
ATOM 1519 C C . GLU A 1 189 ? 25.266 -12.236 -5.088 1.00 61.78 189 GLU A C 1
ATOM 1521 O O . GLU A 1 189 ? 25.524 -12.693 -6.200 1.00 61.78 189 GLU A O 1
ATOM 1526 N N . ASP A 1 190 ? 24.155 -11.530 -4.827 1.00 67.56 190 ASP A N 1
ATOM 1527 C CA . ASP A 1 190 ? 23.019 -11.309 -5.745 1.00 67.56 190 ASP A CA 1
ATOM 1528 C C . ASP A 1 190 ? 22.738 -9.803 -5.943 1.00 67.56 190 ASP A C 1
ATOM 1530 O O . ASP A 1 190 ? 21.621 -9.311 -5.782 1.00 67.56 190 ASP A O 1
ATOM 1534 N N . ARG A 1 191 ? 23.780 -9.033 -6.281 1.00 78.06 191 ARG A N 1
ATOM 1535 C CA . ARG A 1 191 ? 23.634 -7.590 -6.522 1.00 78.06 191 ARG A CA 1
ATOM 1536 C C . ARG A 1 191 ? 22.813 -7.319 -7.779 1.00 78.06 191 ARG A C 1
ATOM 1538 O O . ARG A 1 191 ? 23.295 -7.509 -8.898 1.00 78.06 191 ARG A O 1
ATOM 1545 N N . GLU A 1 192 ? 21.609 -6.802 -7.577 1.00 88.44 192 GLU A N 1
ATOM 1546 C CA . GLU A 1 192 ? 20.788 -6.206 -8.624 1.00 88.44 192 GLU A CA 1
ATOM 1547 C C . GLU A 1 192 ? 20.903 -4.675 -8.581 1.00 88.44 192 GLU A C 1
ATOM 1549 O O . GLU A 1 192 ? 20.880 -4.043 -7.521 1.00 88.44 192 GLU A O 1
ATOM 1554 N N . TYR A 1 193 ? 21.051 -4.088 -9.765 1.00 91.81 193 TYR A N 1
ATOM 1555 C CA . TYR A 1 193 ? 21.028 -2.651 -10.002 1.00 91.81 193 TYR A CA 1
ATOM 1556 C C . TYR A 1 193 ? 19.681 -2.295 -10.611 1.00 91.81 193 TYR A C 1
ATOM 1558 O O . TYR A 1 193 ? 19.383 -2.751 -11.719 1.00 91.81 193 TYR A O 1
ATOM 1566 N N . TYR A 1 194 ? 18.898 -1.482 -9.910 1.00 93.25 194 TYR A N 1
ATOM 1567 C CA . TYR A 1 194 ? 17.618 -0.978 -10.394 1.00 93.25 194 TYR A CA 1
ATOM 1568 C C . TYR A 1 194 ? 17.835 0.328 -11.142 1.00 93.25 194 TYR A C 1
ATOM 1570 O O . TYR A 1 194 ? 18.637 1.169 -10.730 1.00 93.25 194 TYR A O 1
ATOM 1578 N N . ILE A 1 195 ? 17.154 0.477 -12.270 1.00 95.81 195 ILE A N 1
ATOM 1579 C CA . ILE A 1 195 ? 17.231 1.651 -13.130 1.00 95.81 195 ILE A CA 1
ATOM 1580 C C . ILE A 1 195 ? 15.801 2.027 -13.480 1.00 95.81 195 ILE A C 1
ATOM 1582 O O . ILE A 1 195 ? 15.124 1.277 -14.181 1.00 95.81 195 ILE A O 1
ATOM 1586 N N . ASP A 1 196 ? 15.373 3.194 -13.028 1.00 95.81 196 ASP A N 1
ATOM 1587 C CA . ASP A 1 196 ? 14.023 3.697 -13.218 1.00 95.81 196 ASP A CA 1
ATOM 1588 C C . ASP A 1 196 ? 14.059 4.868 -14.186 1.00 95.81 196 ASP A C 1
ATOM 1590 O O . ASP A 1 196 ? 14.745 5.863 -13.960 1.00 95.81 196 ASP A O 1
ATOM 1594 N N . ALA A 1 197 ? 13.336 4.743 -15.296 1.00 96.06 197 ALA A N 1
ATOM 1595 C CA . ALA A 1 197 ? 13.166 5.825 -16.256 1.00 96.06 197 ALA A CA 1
ATOM 1596 C C . ALA A 1 197 ? 11.790 6.465 -16.057 1.00 96.06 197 ALA A C 1
ATOM 1598 O O . ALA A 1 197 ? 10.762 5.822 -16.288 1.00 96.06 197 ALA A O 1
ATOM 1599 N N . VAL A 1 198 ? 11.773 7.730 -15.646 1.00 93.88 198 VAL A N 1
ATOM 1600 C CA . VAL A 1 198 ? 10.548 8.456 -15.305 1.00 93.88 198 VAL A CA 1
ATOM 1601 C C . VAL A 1 198 ? 10.067 9.258 -16.511 1.00 93.88 198 VAL A C 1
ATOM 1603 O O . VAL A 1 198 ? 10.823 9.955 -17.190 1.00 93.88 198 VAL A O 1
ATOM 1606 N N . LEU A 1 199 ? 8.778 9.133 -16.810 1.00 92.69 199 LEU A N 1
ATOM 1607 C CA . LEU A 1 199 ? 8.112 9.824 -17.902 1.00 92.69 199 LEU A CA 1
ATOM 1608 C C . LEU A 1 199 ? 6.866 10.538 -17.390 1.00 92.69 199 LEU A C 1
ATOM 1610 O O . LEU A 1 199 ? 5.915 9.892 -16.956 1.00 92.69 199 LEU A O 1
ATOM 1614 N N . LEU A 1 200 ? 6.786 11.853 -17.586 1.00 92.81 200 LEU A N 1
ATOM 1615 C CA . LEU A 1 200 ? 5.514 12.554 -17.438 1.00 92.81 200 LEU A CA 1
ATOM 1616 C C . LEU A 1 200 ? 4.585 12.176 -18.601 1.00 92.81 200 LEU A C 1
ATOM 1618 O O . LEU A 1 200 ? 4.884 12.412 -19.781 1.00 92.81 200 LEU A O 1
ATOM 1622 N N . ARG A 1 201 ? 3.467 11.532 -18.276 1.00 93.44 201 ARG A N 1
ATOM 1623 C CA . ARG A 1 201 ? 2.441 11.071 -19.218 1.00 93.44 201 ARG A CA 1
ATOM 1624 C C . ARG A 1 201 ? 1.058 11.390 -18.666 1.00 93.44 201 ARG A C 1
ATOM 1626 O O . ARG A 1 201 ? 0.906 12.085 -17.670 1.00 93.44 201 ARG A O 1
ATOM 1633 N N . SER A 1 202 ? 0.034 10.920 -19.362 1.00 93.56 202 SER A N 1
ATOM 1634 C CA . SER A 1 202 ? -1.350 11.066 -18.937 1.00 93.56 202 SER A CA 1
ATOM 1635 C C . SER A 1 202 ? -1.857 9.783 -18.286 1.00 93.56 202 SER A C 1
ATOM 1637 O O . SER A 1 202 ? -1.473 8.682 -18.687 1.00 93.56 202 SER A O 1
ATOM 1639 N N . ASN A 1 203 ? -2.796 9.917 -17.352 1.00 94.75 203 ASN A N 1
ATOM 1640 C CA . ASN A 1 203 ? -3.596 8.827 -16.806 1.00 94.75 203 ASN A CA 1
ATOM 1641 C C . ASN A 1 203 ? -4.550 8.265 -17.879 1.00 94.75 203 ASN A C 1
ATOM 1643 O O . ASN A 1 203 ? -5.742 8.576 -17.913 1.00 94.75 203 ASN A O 1
ATOM 1647 N N . THR A 1 204 ? -3.997 7.523 -18.838 1.00 94.56 204 THR A N 1
ATOM 1648 C CA . THR A 1 204 ? -4.717 6.865 -19.934 1.00 94.56 204 THR A CA 1
ATOM 1649 C C . THR A 1 204 ? -3.914 5.676 -20.437 1.00 94.56 204 THR A C 1
ATOM 1651 O O . THR A 1 204 ? -2.697 5.750 -20.498 1.00 94.56 204 THR A O 1
ATOM 1654 N N . GLU A 1 205 ? -4.565 4.635 -20.947 1.00 94.88 205 GLU A N 1
ATOM 1655 C CA . GLU A 1 205 ? -3.867 3.501 -21.583 1.00 94.88 205 GLU A CA 1
ATOM 1656 C C . GLU A 1 205 ? -3.155 3.875 -22.904 1.00 94.88 205 GLU A C 1
ATOM 1658 O O . GLU A 1 205 ? -2.420 3.070 -23.484 1.00 94.88 205 GLU A O 1
ATOM 1663 N N . ALA A 1 206 ? -3.383 5.089 -23.418 1.00 92.94 206 ALA A N 1
ATOM 1664 C CA . ALA A 1 206 ? -2.802 5.548 -24.669 1.00 92.94 206 ALA A CA 1
ATOM 1665 C C . ALA A 1 206 ? -1.272 5.628 -24.559 1.00 92.94 206 ALA A C 1
ATOM 1667 O O . ALA A 1 206 ? -0.724 6.272 -23.672 1.00 92.94 206 ALA A O 1
ATOM 1668 N N . GLY A 1 207 ? -0.580 4.971 -25.489 1.00 89.69 207 GLY A N 1
ATOM 1669 C CA . GLY A 1 207 ? 0.883 4.920 -25.517 1.00 89.69 207 GLY A CA 1
ATOM 1670 C C . GLY A 1 207 ? 1.501 3.791 -24.689 1.00 89.69 207 GLY A C 1
ATOM 1671 O O . GLY A 1 207 ? 2.667 3.482 -24.913 1.00 89.69 207 GLY A O 1
ATOM 1672 N N . LEU A 1 208 ? 0.743 3.099 -23.827 1.00 94.38 208 LEU A N 1
ATOM 1673 C CA . LEU A 1 208 ? 1.267 1.978 -23.032 1.00 94.38 208 LEU A CA 1
ATOM 1674 C C . LEU A 1 208 ? 1.857 0.843 -23.891 1.00 94.38 208 LEU A C 1
ATOM 1676 O O . LEU A 1 208 ? 2.984 0.434 -23.613 1.00 94.38 208 LEU A O 1
ATOM 1680 N N . PRO A 1 209 ? 1.204 0.378 -24.980 1.00 95.69 209 PRO A N 1
ATOM 1681 C CA . PRO A 1 209 ? 1.785 -0.667 -25.827 1.00 95.69 209 PRO A CA 1
ATOM 1682 C C . PRO A 1 209 ? 3.072 -0.229 -26.537 1.00 95.69 209 PRO A C 1
ATOM 1684 O O . PRO A 1 209 ? 3.972 -1.039 -26.745 1.00 95.69 209 PRO A O 1
ATOM 1687 N N . GLU A 1 210 ? 3.162 1.048 -26.919 1.00 94.50 210 GLU A N 1
ATOM 1688 C CA . GLU A 1 210 ? 4.345 1.604 -27.580 1.00 94.50 210 GLU A CA 1
ATOM 1689 C C . GLU A 1 210 ? 5.513 1.721 -26.599 1.00 94.50 210 GLU A C 1
ATOM 1691 O O . GLU A 1 210 ? 6.616 1.279 -26.918 1.00 94.50 210 GLU A O 1
ATOM 1696 N N . GLN A 1 211 ? 5.259 2.243 -25.394 1.00 95.06 211 GLN A N 1
ATOM 1697 C CA . GLN A 1 211 ? 6.278 2.355 -24.351 1.00 95.06 211 GLN A CA 1
ATOM 1698 C C . GLN A 1 211 ? 6.767 0.983 -23.887 1.00 95.06 211 GLN A C 1
ATOM 1700 O O . GLN A 1 211 ? 7.972 0.784 -23.771 1.00 95.06 211 GLN A O 1
ATOM 1705 N N . HIS A 1 212 ? 5.866 0.011 -23.725 1.00 96.50 212 HIS A N 1
ATOM 1706 C CA . HIS A 1 212 ? 6.242 -1.364 -23.391 1.00 96.50 212 HIS A CA 1
ATOM 1707 C C . HIS A 1 212 ? 7.165 -1.963 -24.457 1.00 96.50 212 HIS A C 1
ATOM 1709 O O . HIS A 1 212 ? 8.249 -2.445 -24.145 1.00 96.50 212 HIS A O 1
ATOM 1715 N N . ALA A 1 213 ? 6.780 -1.872 -25.735 1.00 96.31 213 ALA A N 1
ATOM 1716 C CA . ALA A 1 213 ? 7.586 -2.403 -26.830 1.00 96.31 213 ALA A CA 1
ATOM 1717 C C . ALA A 1 213 ? 8.946 -1.693 -26.965 1.00 96.31 213 ALA A C 1
ATOM 1719 O O . ALA A 1 213 ? 9.943 -2.328 -27.315 1.00 96.31 213 ALA A O 1
ATOM 1720 N N . ALA A 1 214 ? 9.002 -0.382 -26.708 1.00 94.81 214 ALA A N 1
ATOM 1721 C CA . ALA A 1 214 ? 10.249 0.375 -26.703 1.00 94.81 214 ALA A CA 1
ATOM 1722 C C . ALA A 1 214 ? 11.169 -0.068 -25.555 1.00 94.81 214 ALA A C 1
ATOM 1724 O O . ALA A 1 214 ? 12.344 -0.349 -25.798 1.00 94.81 214 ALA A O 1
ATOM 1725 N N . ALA A 1 215 ? 10.626 -0.195 -24.344 1.00 96.19 215 ALA A N 1
ATOM 1726 C CA . ALA A 1 215 ? 11.349 -0.622 -23.153 1.00 96.19 215 ALA A CA 1
ATOM 1727 C C . ALA A 1 215 ? 11.892 -2.048 -23.282 1.00 96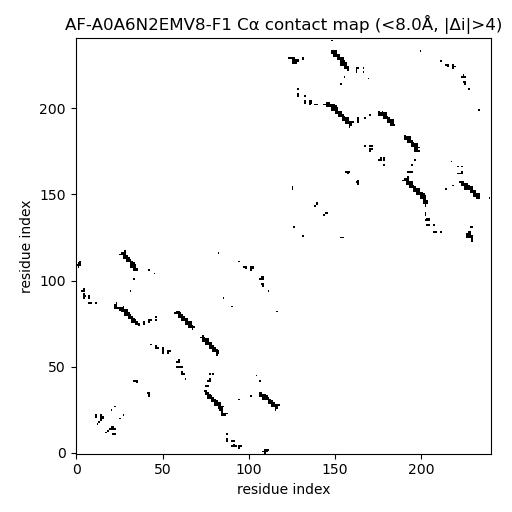.19 215 ALA A C 1
ATOM 1729 O O . ALA A 1 215 ? 13.092 -2.256 -23.121 1.00 96.19 215 ALA A O 1
ATOM 1730 N N . GLU A 1 216 ? 11.058 -3.013 -23.683 1.00 96.94 216 GLU A N 1
ATOM 1731 C CA . GLU A 1 216 ? 11.490 -4.396 -23.928 1.00 96.94 216 GLU A CA 1
ATOM 1732 C C . GLU A 1 216 ? 12.605 -4.471 -24.974 1.00 96.94 216 GLU A C 1
ATOM 1734 O O . GLU A 1 216 ? 13.581 -5.209 -24.818 1.00 96.94 216 GLU A O 1
ATOM 1739 N N . LYS A 1 217 ? 12.481 -3.690 -26.054 1.00 96.56 217 LYS A N 1
ATOM 1740 C CA . LYS A 1 217 ? 13.485 -3.653 -27.118 1.00 96.56 217 LYS A CA 1
ATOM 1741 C C . LYS A 1 217 ? 14.814 -3.087 -26.622 1.00 96.56 217 LYS A C 1
ATOM 1743 O O . LYS A 1 217 ? 15.855 -3.643 -26.970 1.00 96.56 217 LYS A O 1
ATOM 1748 N N . LEU A 1 218 ? 14.790 -1.996 -25.853 1.00 96.25 218 LEU A N 1
ATOM 1749 C CA . LEU A 1 218 ? 15.992 -1.405 -25.260 1.00 96.25 218 LEU A CA 1
ATOM 1750 C C . LEU A 1 218 ? 16.633 -2.376 -24.265 1.00 96.25 218 LEU A C 1
ATOM 1752 O O . LEU A 1 218 ? 17.813 -2.690 -24.399 1.00 96.25 218 LEU A O 1
ATOM 1756 N N . ALA A 1 219 ? 15.847 -2.923 -23.340 1.00 96.44 219 ALA A N 1
ATOM 1757 C CA . ALA A 1 219 ? 16.312 -3.878 -22.342 1.00 96.44 219 ALA A CA 1
ATOM 1758 C C . ALA A 1 219 ? 16.986 -5.097 -23.002 1.00 96.44 219 ALA A C 1
ATOM 1760 O O . ALA A 1 219 ? 18.153 -5.400 -22.740 1.00 96.44 219 ALA A O 1
ATOM 1761 N N . SER A 1 220 ? 16.307 -5.720 -23.972 1.00 96.12 220 SER A N 1
ATOM 1762 C CA . SER A 1 220 ? 16.828 -6.882 -24.699 1.00 96.12 220 SER A CA 1
ATOM 1763 C C . SER A 1 220 ? 18.105 -6.579 -25.491 1.00 96.12 220 SER A C 1
ATOM 1765 O O . SER A 1 220 ? 19.017 -7.407 -25.516 1.00 96.12 220 SER A O 1
ATOM 1767 N N . ALA A 1 221 ? 18.201 -5.406 -26.125 1.00 96.50 221 ALA A N 1
ATOM 1768 C CA . ALA A 1 221 ? 19.373 -5.028 -26.915 1.00 96.50 221 ALA A CA 1
ATOM 1769 C C . ALA A 1 221 ? 20.626 -4.775 -26.060 1.00 96.50 221 ALA A C 1
ATOM 1771 O O . ALA A 1 221 ? 21.742 -4.896 -26.571 1.00 96.50 221 ALA A O 1
ATOM 1772 N N . HIS A 1 222 ? 20.443 -4.443 -24.781 1.00 96.25 222 HIS A N 1
ATOM 1773 C CA . HIS A 1 222 ? 21.515 -4.018 -23.881 1.00 96.25 222 HIS A CA 1
ATOM 1774 C C . HIS A 1 222 ? 21.752 -4.968 -22.698 1.00 96.25 222 HIS A C 1
ATOM 1776 O O . HIS A 1 222 ? 22.601 -4.686 -21.859 1.00 96.25 222 HIS A O 1
ATOM 1782 N N . GLY A 1 223 ? 21.077 -6.123 -22.665 1.00 93.69 223 GLY A N 1
ATOM 1783 C CA . GLY A 1 223 ? 21.308 -7.156 -21.649 1.00 93.69 223 GLY A CA 1
ATOM 1784 C C . GLY A 1 223 ? 20.762 -6.793 -20.267 1.00 93.69 223 GLY A C 1
ATOM 1785 O O . GLY A 1 223 ? 21.326 -7.213 -19.263 1.00 93.69 223 GLY A O 1
ATOM 1786 N N . VAL A 1 224 ? 19.682 -6.016 -20.236 1.00 96.50 224 VAL A N 1
ATOM 1787 C CA . VAL A 1 224 ? 18.961 -5.581 -19.033 1.00 96.50 224 VAL A CA 1
ATOM 1788 C C . VAL A 1 224 ? 17.583 -6.255 -19.034 1.00 96.50 224 VAL A C 1
ATOM 1790 O O . VAL A 1 224 ? 17.059 -6.590 -20.103 1.00 96.50 224 VAL A O 1
ATOM 1793 N N . ARG A 1 225 ? 16.986 -6.494 -17.864 1.00 96.62 225 ARG A N 1
ATOM 1794 C CA . ARG A 1 225 ? 15.603 -6.980 -17.740 1.00 96.62 225 ARG A CA 1
ATOM 1795 C C . ARG A 1 225 ? 14.674 -5.783 -17.562 1.00 96.62 225 ARG A C 1
ATOM 1797 O O . ARG A 1 225 ? 14.966 -4.885 -16.788 1.00 96.62 225 ARG A O 1
ATOM 1804 N N . PHE A 1 226 ? 13.576 -5.757 -18.305 1.00 97.31 226 PHE A N 1
ATOM 1805 C CA . PHE A 1 226 ? 12.493 -4.806 -18.071 1.00 97.31 226 PHE A CA 1
ATOM 1806 C C . PHE A 1 226 ? 11.494 -5.451 -17.109 1.00 97.31 226 PHE A C 1
ATOM 1808 O O . PHE A 1 226 ? 10.994 -6.536 -17.408 1.00 97.31 226 PHE A O 1
ATOM 1815 N N . GLU A 1 227 ? 11.244 -4.812 -15.969 1.00 96.56 227 GLU A N 1
ATOM 1816 C CA . GLU A 1 227 ? 10.361 -5.331 -14.915 1.00 96.56 227 GLU A CA 1
ATOM 1817 C C . GLU A 1 227 ? 8.910 -4.906 -15.117 1.00 96.56 227 GLU A C 1
ATOM 1819 O O . GLU A 1 227 ? 7.990 -5.639 -14.758 1.00 96.56 227 GLU A O 1
ATOM 1824 N N . GLY A 1 228 ? 8.690 -3.734 -15.720 1.00 97.19 228 GLY A N 1
ATOM 1825 C CA . GLY A 1 228 ? 7.353 -3.224 -15.984 1.00 97.19 228 GLY A CA 1
ATOM 1826 C C . GLY A 1 228 ? 7.183 -1.748 -15.647 1.00 97.19 228 GLY A C 1
ATOM 1827 O O . GLY A 1 228 ? 8.110 -0.949 -15.771 1.00 97.19 228 GLY A O 1
ATOM 1828 N N . PHE A 1 229 ? 5.961 -1.395 -15.257 1.00 96.75 229 PHE A N 1
ATOM 1829 C CA . PHE A 1 229 ? 5.524 -0.030 -14.998 1.00 96.75 229 PHE A CA 1
ATOM 1830 C C . PHE A 1 229 ? 5.133 0.181 -13.538 1.00 96.75 229 PHE A C 1
ATOM 1832 O O . PHE A 1 229 ? 4.452 -0.661 -12.956 1.00 96.75 229 PHE A O 1
ATOM 1839 N N . GLN A 1 230 ? 5.435 1.358 -13.005 1.00 94.94 230 GLN A N 1
ATOM 1840 C CA . GLN A 1 230 ? 4.784 1.912 -11.818 1.00 94.94 230 GLN A CA 1
ATOM 1841 C C . GLN A 1 230 ? 4.198 3.286 -12.160 1.00 94.94 230 GLN A C 1
ATOM 1843 O O . GLN A 1 230 ? 4.527 3.888 -13.190 1.00 94.94 230 GLN A O 1
ATOM 1848 N N . PHE A 1 231 ? 3.315 3.780 -11.293 1.00 93.31 231 PHE A N 1
ATOM 1849 C CA . PHE A 1 231 ? 2.694 5.090 -11.450 1.00 93.31 231 PHE A CA 1
ATOM 1850 C C . PHE A 1 231 ? 2.793 5.892 -10.163 1.00 93.31 231 PHE A C 1
ATOM 1852 O O . PHE A 1 231 ? 2.488 5.367 -9.094 1.00 93.31 231 PHE A O 1
ATOM 1859 N N . ALA A 1 232 ? 3.144 7.167 -10.289 1.00 90.88 232 ALA A N 1
ATOM 1860 C CA . ALA A 1 232 ? 3.223 8.093 -9.169 1.00 90.88 232 ALA A CA 1
ATOM 1861 C C . ALA A 1 232 ? 2.531 9.420 -9.500 1.00 90.88 232 ALA A C 1
ATOM 1863 O O . ALA A 1 232 ? 2.417 9.818 -10.666 1.00 90.88 232 ALA A O 1
ATOM 1864 N N . ASP A 1 233 ? 2.058 10.098 -8.458 1.00 88.19 233 ASP A N 1
ATOM 1865 C CA . ASP A 1 233 ? 1.606 11.483 -8.561 1.00 88.19 233 ASP A CA 1
ATOM 1866 C C . ASP A 1 233 ? 2.822 12.370 -8.906 1.00 88.19 233 ASP A C 1
ATOM 1868 O O . ASP A 1 233 ? 3.839 12.265 -8.217 1.00 88.19 233 ASP A O 1
ATOM 1872 N N . PRO A 1 234 ? 2.756 13.231 -9.942 1.00 83.31 234 PRO A N 1
ATOM 1873 C CA . PRO A 1 234 ? 3.814 14.205 -10.237 1.00 83.31 234 PRO A CA 1
ATOM 1874 C C . PRO A 1 234 ? 4.069 15.209 -9.101 1.00 83.31 234 PRO A C 1
ATOM 1876 O O . PRO A 1 234 ? 5.068 15.925 -9.116 1.00 83.31 234 PRO A O 1
ATOM 1879 N N . GLY A 1 235 ? 3.190 15.265 -8.098 1.00 76.88 235 GLY A N 1
ATOM 1880 C CA . GLY A 1 235 ? 3.330 16.146 -6.951 1.00 76.88 235 GLY A CA 1
ATOM 1881 C C . GLY A 1 235 ? 2.943 17.597 -7.267 1.00 76.88 235 GLY A C 1
ATOM 1882 O O . GLY A 1 235 ? 2.667 17.966 -8.410 1.00 76.88 235 GLY A O 1
ATOM 1883 N N . PRO A 1 236 ? 2.887 18.465 -6.243 1.00 59.44 236 PRO A N 1
ATOM 1884 C CA . PRO A 1 236 ? 2.365 19.826 -6.381 1.00 59.44 236 PRO A CA 1
ATOM 1885 C C . PRO A 1 236 ? 3.288 20.801 -7.136 1.00 59.44 236 PRO A C 1
ATOM 1887 O O . PRO A 1 236 ? 2.838 21.896 -7.479 1.00 59.44 236 PRO A O 1
ATOM 1890 N N . ASP A 1 237 ? 4.550 20.434 -7.390 1.00 54.97 237 ASP A N 1
ATOM 1891 C CA . ASP A 1 237 ? 5.589 21.341 -7.906 1.00 54.97 237 ASP A CA 1
ATOM 1892 C C . ASP A 1 237 ? 6.027 21.064 -9.359 1.00 54.97 237 ASP A C 1
ATOM 1894 O O . ASP A 1 237 ? 6.877 21.791 -9.883 1.00 54.97 237 ASP A O 1
ATOM 1898 N N . GLU A 1 238 ? 5.433 20.087 -10.050 1.00 48.69 238 GLU A N 1
ATOM 1899 C CA . GLU A 1 238 ? 5.724 19.821 -11.464 1.00 48.69 238 GLU A CA 1
ATOM 1900 C C . GLU A 1 238 ? 4.618 20.362 -12.386 1.00 48.69 238 GLU A C 1
ATOM 1902 O O . GLU A 1 238 ? 3.610 19.696 -12.627 1.00 48.69 238 GLU A O 1
ATOM 1907 N N . PRO A 1 239 ? 4.754 21.591 -12.925 1.00 40.38 239 PRO A N 1
ATOM 1908 C CA . PRO A 1 239 ? 3.826 22.073 -13.933 1.00 40.38 239 PRO A CA 1
ATOM 1909 C C . PRO A 1 239 ? 4.030 21.300 -15.239 1.00 40.38 239 PRO A C 1
ATOM 1911 O O . PRO A 1 239 ? 5.167 21.090 -15.663 1.00 40.38 239 PRO A O 1
ATOM 1914 N N . GLU A 1 240 ? 2.910 20.959 -15.885 1.00 46.72 240 GLU A N 1
ATOM 1915 C CA . GLU A 1 240 ? 2.807 20.456 -17.261 1.00 46.72 240 GLU A CA 1
ATOM 1916 C C . GLU A 1 240 ? 3.881 21.104 -18.163 1.00 46.72 240 GLU A C 1
ATOM 1918 O O . GLU A 1 240 ? 3.805 22.301 -18.464 1.00 46.72 240 GLU A O 1
ATOM 1923 N N . ARG A 1 241 ? 4.914 20.339 -18.543 1.00 38.62 241 ARG A N 1
ATOM 1924 C CA . ARG A 1 241 ? 5.944 20.773 -19.499 1.00 38.62 241 ARG A CA 1
ATOM 1925 C C . ARG A 1 241 ? 5.577 20.397 -20.926 1.00 38.62 241 ARG A C 1
ATOM 1927 O O . ARG A 1 241 ? 5.153 19.241 -21.142 1.00 38.62 241 ARG A O 1
#